Protein AF-W4G4Z8-F1 (afdb_monomer_lite)

pLDDT: mean 71.22, std 19.74, range [33.69, 95.5]

Structure (mmCIF, N/CA/C/O backbone):
data_AF-W4G4Z8-F1
#
_entry.id   AF-W4G4Z8-F1
#
loop_
_atom_site.group_PDB
_atom_site.id
_atom_site.type_symbol
_atom_site.label_atom_id
_atom_site.label_alt_id
_atom_site.label_comp_id
_atom_site.label_asym_id
_atom_site.label_entity_id
_atom_site.label_seq_id
_atom_site.pdbx_PDB_ins_code
_atom_site.Cartn_x
_atom_site.Cartn_y
_atom_site.Cartn_z
_atom_site.occupancy
_atom_site.B_iso_or_equiv
_atom_site.auth_seq_id
_atom_site.auth_comp_id
_atom_site.auth_asym_id
_atom_site.auth_atom_id
_atom_site.pdbx_PDB_model_num
ATOM 1 N N . MET A 1 1 ? 39.567 -4.006 -63.932 1.00 37.34 1 MET A N 1
ATOM 2 C CA . MET A 1 1 ? 39.751 -4.454 -62.536 1.00 37.34 1 MET A CA 1
ATOM 3 C C . MET A 1 1 ? 39.594 -3.226 -61.660 1.00 37.34 1 MET A C 1
ATOM 5 O O . MET A 1 1 ? 40.546 -2.474 -61.525 1.00 37.34 1 MET A O 1
ATOM 9 N N . GLU A 1 2 ? 38.384 -2.969 -61.168 1.00 33.69 2 GLU A N 1
ATOM 10 C CA . GLU A 1 2 ? 38.136 -1.908 -60.182 1.00 33.69 2 GLU A CA 1
ATOM 11 C C . GLU A 1 2 ? 38.008 -2.529 -58.785 1.00 33.69 2 GLU A C 1
ATOM 13 O O . GLU A 1 2 ? 37.426 -3.613 -58.666 1.00 33.69 2 GLU A O 1
ATOM 18 N N . PRO A 1 3 ? 38.550 -1.901 -57.726 1.00 42.22 3 PRO A N 1
ATOM 19 C CA . PRO A 1 3 ? 38.451 -2.435 -56.381 1.00 42.22 3 PRO A CA 1
ATOM 20 C C . PRO A 1 3 ? 37.103 -2.043 -55.761 1.00 42.22 3 PRO A C 1
ATOM 22 O O . PRO A 1 3 ? 36.790 -0.869 -55.576 1.00 42.22 3 PRO A O 1
ATOM 25 N N . VAL A 1 4 ? 36.302 -3.049 -55.415 1.00 43.25 4 VAL A N 1
ATOM 26 C CA . VAL A 1 4 ? 35.033 -2.887 -54.695 1.00 43.25 4 VAL A CA 1
ATOM 27 C C . VAL A 1 4 ? 35.329 -2.511 -53.241 1.00 43.25 4 VAL A C 1
ATOM 29 O O . VAL A 1 4 ? 35.621 -3.373 -52.408 1.00 43.25 4 VAL A O 1
ATOM 32 N N . HIS A 1 5 ? 35.241 -1.219 -52.925 1.00 40.28 5 HIS A N 1
ATOM 33 C CA . HIS A 1 5 ? 35.242 -0.721 -51.551 1.00 40.28 5 HIS A CA 1
ATOM 34 C C . HIS A 1 5 ? 34.036 -1.289 -50.786 1.00 40.28 5 HIS A C 1
ATOM 36 O O . HIS A 1 5 ? 32.902 -0.848 -50.959 1.00 40.28 5 HIS A O 1
ATOM 42 N N . HIS A 1 6 ? 34.284 -2.267 -49.916 1.00 42.75 6 HIS A N 1
ATOM 43 C CA . HIS A 1 6 ? 33.318 -2.695 -48.908 1.00 42.75 6 HIS A CA 1
ATOM 44 C C . HIS A 1 6 ? 33.306 -1.654 -47.783 1.00 42.75 6 HIS A C 1
ATOM 46 O O . HIS A 1 6 ? 34.287 -1.511 -47.053 1.00 42.75 6 HIS A O 1
ATOM 52 N N . GLN A 1 7 ? 32.207 -0.907 -47.651 1.00 43.22 7 GLN A N 1
ATOM 53 C CA . GLN A 1 7 ? 31.971 -0.082 -46.468 1.00 43.22 7 GLN A CA 1
ATOM 54 C C . GLN A 1 7 ? 31.697 -0.987 -45.253 1.00 43.22 7 GLN A C 1
ATOM 56 O O . GLN A 1 7 ? 30.853 -1.883 -45.347 1.00 43.22 7 GLN A O 1
ATOM 61 N N . PRO A 1 8 ? 32.355 -0.768 -44.102 1.00 42.94 8 PRO A N 1
ATOM 62 C CA . PRO A 1 8 ? 32.018 -1.474 -42.877 1.00 42.94 8 PRO A CA 1
ATOM 63 C C . PRO A 1 8 ? 30.675 -0.955 -42.354 1.00 42.94 8 PRO A C 1
ATOM 65 O O . PRO A 1 8 ? 30.548 0.205 -41.961 1.00 42.94 8 PRO A O 1
ATOM 68 N N . GLY A 1 9 ? 29.665 -1.830 -42.358 1.00 39.03 9 GLY A N 1
ATOM 69 C CA . GLY A 1 9 ? 28.386 -1.587 -41.702 1.00 39.03 9 GLY A CA 1
ATOM 70 C C . GLY A 1 9 ? 28.620 -1.191 -40.247 1.00 39.03 9 GLY A C 1
ATOM 71 O O . GLY A 1 9 ? 29.268 -1.903 -39.483 1.00 39.03 9 GLY A O 1
ATOM 72 N N . THR A 1 10 ? 28.128 -0.013 -39.889 1.00 43.94 10 THR A N 1
ATOM 73 C CA . THR A 1 10 ? 28.322 0.624 -38.593 1.00 43.94 10 THR A CA 1
ATOM 74 C C . THR A 1 10 ? 27.835 -0.266 -37.445 1.00 43.94 10 THR A C 1
ATOM 76 O O . THR A 1 10 ? 26.650 -0.582 -37.351 1.00 43.94 10 THR A O 1
ATOM 79 N N . GLU A 1 11 ? 28.733 -0.565 -36.505 1.00 39.94 11 GLU A N 1
ATOM 80 C CA . GLU A 1 11 ? 28.492 -1.204 -35.195 1.00 39.94 11 GLU A CA 1
ATOM 81 C C . GLU A 1 11 ? 27.349 -0.534 -34.384 1.00 39.94 11 GLU A C 1
ATOM 83 O O . GLU A 1 11 ? 26.772 -1.117 -33.465 1.00 39.94 11 GLU A O 1
ATOM 88 N N . GLN A 1 12 ? 26.959 0.691 -34.760 1.00 43.41 12 GLN A N 1
ATOM 89 C CA . GLN A 1 12 ? 25.825 1.439 -34.210 1.00 43.41 12 GLN A CA 1
ATOM 90 C C . GLN A 1 12 ? 24.449 0.812 -34.478 1.00 43.41 12 GLN A C 1
ATOM 92 O O . GLN A 1 12 ? 23.522 1.067 -33.704 1.00 43.41 12 GLN A O 1
ATOM 97 N N . ASP A 1 13 ? 24.297 -0.017 -35.513 1.00 37.31 13 ASP A N 1
ATOM 98 C CA . ASP A 1 13 ? 22.980 -0.538 -35.905 1.00 37.31 13 ASP A CA 1
ATOM 99 C C . ASP A 1 13 ? 22.572 -1.800 -35.114 1.00 37.31 13 ASP A C 1
ATOM 101 O O . ASP A 1 13 ? 21.392 -2.131 -34.977 1.00 37.31 13 ASP A O 1
ATOM 105 N N . ARG A 1 14 ? 23.536 -2.465 -34.459 1.00 42.69 14 ARG A N 1
ATOM 106 C CA . ARG A 1 14 ? 23.261 -3.610 -33.570 1.00 42.69 14 ARG A CA 1
ATOM 107 C C . ARG A 1 14 ? 22.653 -3.207 -32.225 1.00 42.69 14 ARG A C 1
ATOM 109 O O . ARG A 1 14 ? 21.904 -3.985 -31.641 1.00 42.69 14 ARG A O 1
ATOM 116 N N . ARG A 1 15 ? 22.896 -1.980 -31.745 1.00 43.53 15 ARG A N 1
ATOM 117 C CA . ARG A 1 15 ? 22.365 -1.496 -30.452 1.00 43.53 15 ARG A CA 1
ATOM 118 C C . ARG A 1 15 ? 20.885 -1.086 -30.493 1.00 43.53 15 ARG A C 1
ATOM 120 O O . ARG A 1 15 ? 20.308 -0.801 -29.444 1.00 43.53 15 ARG A O 1
ATOM 127 N N . ARG A 1 16 ? 20.253 -1.041 -31.674 1.00 45.22 16 ARG A N 1
ATOM 128 C CA . ARG A 1 16 ? 18.895 -0.491 -31.861 1.00 45.22 16 ARG A CA 1
ATOM 129 C C . ARG A 1 16 ? 17.762 -1.511 -31.923 1.00 45.22 16 ARG A C 1
ATOM 131 O O . ARG A 1 16 ? 16.606 -1.106 -31.993 1.00 45.22 16 ARG A O 1
ATOM 138 N N . ARG A 1 17 ? 18.032 -2.812 -31.816 1.00 46.53 17 ARG A N 1
ATOM 139 C CA . ARG A 1 17 ? 16.969 -3.821 -31.668 1.00 46.53 17 ARG A CA 1
ATOM 140 C C . ARG A 1 17 ? 16.789 -4.194 -30.202 1.00 46.53 17 ARG A C 1
ATOM 142 O O . ARG A 1 17 ? 17.086 -5.306 -29.781 1.00 46.53 17 ARG A O 1
ATOM 149 N N . ARG A 1 18 ? 16.309 -3.237 -29.402 1.00 52.72 18 ARG A N 1
ATOM 150 C CA . ARG A 1 18 ? 15.781 -3.545 -28.068 1.00 52.72 18 ARG A CA 1
ATOM 151 C C . ARG A 1 18 ? 14.554 -4.439 -28.288 1.00 52.72 18 ARG A C 1
ATOM 153 O O . ARG A 1 18 ? 13.608 -4.020 -28.948 1.00 52.72 18 ARG A O 1
ATOM 160 N N . ASN A 1 19 ? 14.618 -5.688 -27.832 1.00 48.91 19 ASN A N 1
ATOM 161 C CA . ASN A 1 19 ? 13.581 -6.688 -28.080 1.00 48.91 19 ASN A CA 1
ATOM 162 C C . ASN A 1 19 ? 12.226 -6.185 -27.523 1.00 48.91 19 ASN A C 1
ATOM 164 O O . ASN A 1 19 ? 12.137 -5.917 -26.327 1.00 48.91 19 ASN A O 1
ATOM 168 N N . PRO A 1 20 ? 11.159 -6.045 -28.329 1.00 54.78 20 PRO A N 1
ATOM 169 C CA . PRO A 1 20 ? 9.894 -5.462 -27.864 1.00 54.78 20 PRO A CA 1
ATOM 170 C C . PRO A 1 20 ? 9.225 -6.280 -26.743 1.00 54.78 20 PRO A C 1
ATOM 172 O O . PRO A 1 20 ? 8.588 -5.710 -25.861 1.00 54.78 20 PRO A O 1
ATOM 175 N N . MET A 1 21 ? 9.441 -7.601 -26.705 1.00 50.53 21 MET A N 1
ATOM 176 C CA . MET A 1 21 ? 8.944 -8.472 -25.628 1.00 50.53 21 MET A CA 1
ATOM 177 C C . MET A 1 21 ? 9.549 -8.152 -24.255 1.00 50.53 21 MET A C 1
ATOM 179 O O . MET A 1 21 ? 8.855 -8.246 -23.246 1.00 50.53 21 MET A O 1
ATOM 183 N N . THR A 1 22 ? 10.829 -7.769 -24.183 1.00 57.34 22 THR A N 1
ATOM 184 C CA . THR A 1 22 ? 11.463 -7.468 -22.888 1.00 57.34 22 THR A CA 1
ATOM 185 C C . THR A 1 22 ? 11.001 -6.121 -22.342 1.00 57.34 22 THR A C 1
ATOM 187 O O . THR A 1 22 ? 10.825 -5.990 -21.133 1.00 57.34 22 THR A O 1
ATOM 190 N N . ALA A 1 23 ? 10.716 -5.158 -23.226 1.00 60.34 23 ALA A N 1
ATOM 191 C CA . ALA A 1 23 ? 10.118 -3.880 -22.854 1.00 60.34 23 ALA A CA 1
ATOM 192 C C . ALA A 1 23 ? 8.712 -4.064 -22.252 1.00 60.34 23 ALA A C 1
ATOM 194 O O . ALA A 1 23 ? 8.430 -3.515 -21.189 1.00 60.34 23 ALA A O 1
ATOM 195 N N . HIS A 1 24 ? 7.871 -4.910 -22.860 1.00 60.44 24 HIS A N 1
ATOM 196 C CA . HIS A 1 24 ? 6.524 -5.200 -22.354 1.00 60.44 24 HIS A CA 1
ATOM 197 C C . HIS A 1 24 ? 6.544 -5.851 -20.962 1.00 60.44 24 HIS A C 1
ATOM 199 O O . HIS A 1 24 ? 5.795 -5.452 -20.075 1.00 60.44 24 HIS A O 1
ATOM 205 N N . HIS A 1 25 ? 7.427 -6.828 -20.727 1.00 63.38 25 HIS A N 1
ATOM 206 C CA . HIS A 1 25 ? 7.551 -7.449 -19.404 1.00 63.38 25 HIS A CA 1
ATOM 207 C C . HIS A 1 25 ? 8.077 -6.484 -18.338 1.00 63.38 25 HIS A C 1
ATOM 209 O O . HIS A 1 25 ? 7.675 -6.586 -17.179 1.00 63.38 25 HIS A O 1
ATOM 215 N N . SER A 1 26 ? 8.969 -5.556 -18.704 1.00 67.12 26 SER A N 1
ATOM 216 C CA . SER A 1 26 ? 9.423 -4.520 -17.773 1.00 67.12 26 SER A CA 1
ATOM 217 C C . SER A 1 26 ? 8.318 -3.521 -17.428 1.00 67.12 26 SER A C 1
ATOM 219 O O . SER A 1 26 ? 8.226 -3.122 -16.273 1.00 67.12 26 SER A O 1
ATOM 221 N N . ASP A 1 27 ? 7.456 -3.183 -18.388 1.00 72.31 27 ASP A N 1
ATOM 222 C CA . ASP A 1 27 ? 6.323 -2.272 -18.200 1.00 72.31 27 ASP A CA 1
ATOM 223 C C . ASP A 1 27 ? 5.254 -2.899 -17.289 1.00 72.31 27 ASP A C 1
ATOM 225 O O . ASP A 1 27 ? 4.936 -2.368 -16.227 1.00 72.31 27 ASP A O 1
ATOM 229 N N . GLU A 1 28 ? 4.824 -4.126 -17.595 1.00 79.25 28 GLU A N 1
ATOM 230 C CA . GLU A 1 28 ? 3.872 -4.879 -16.766 1.00 79.25 28 GLU A CA 1
ATOM 231 C C . GLU A 1 28 ? 4.393 -5.087 -15.330 1.00 79.25 28 GLU A C 1
ATOM 233 O O . GLU A 1 28 ? 3.653 -5.030 -14.351 1.00 79.25 28 GLU A O 1
ATOM 238 N N . SER A 1 29 ? 5.702 -5.296 -15.184 1.00 81.44 29 SER A N 1
ATOM 239 C CA . SER A 1 29 ? 6.363 -5.445 -13.887 1.00 81.44 29 SER A CA 1
ATOM 240 C C . SER A 1 29 ? 6.309 -4.172 -13.036 1.00 81.44 29 SER A C 1
ATOM 242 O O . SER A 1 29 ? 6.199 -4.282 -11.813 1.00 81.44 29 SER A O 1
ATOM 244 N N . VAL A 1 30 ? 6.395 -2.992 -13.661 1.00 80.31 30 VAL A N 1
ATOM 245 C CA . VAL A 1 30 ? 6.259 -1.686 -12.995 1.00 80.31 30 VAL A CA 1
ATOM 246 C C . VAL A 1 30 ? 4.803 -1.431 -12.627 1.00 80.31 30 VAL A C 1
ATOM 248 O O . VAL A 1 30 ? 4.525 -1.093 -11.481 1.00 80.31 30 VAL A O 1
ATOM 251 N N . GLN A 1 31 ? 3.880 -1.677 -13.557 1.00 83.12 31 GLN A N 1
ATOM 252 C CA . GLN A 1 31 ? 2.445 -1.503 -13.331 1.00 83.12 31 GLN A CA 1
ATOM 253 C C . GLN A 1 31 ? 1.955 -2.326 -12.135 1.00 83.12 31 GLN A C 1
ATOM 255 O O . GLN A 1 31 ? 1.253 -1.803 -11.276 1.00 83.12 31 GLN A O 1
ATOM 260 N N . LEU A 1 32 ? 2.389 -3.585 -12.013 1.00 86.81 32 LEU A N 1
ATOM 261 C CA . LEU A 1 32 ? 2.028 -4.428 -10.869 1.00 86.81 32 LEU A CA 1
ATOM 262 C C . LEU A 1 32 ? 2.554 -3.888 -9.535 1.00 86.81 32 LEU A C 1
ATOM 264 O O . LEU A 1 32 ? 1.872 -4.015 -8.520 1.00 86.81 32 LEU A O 1
ATOM 268 N N . ASP A 1 33 ? 3.755 -3.308 -9.512 1.00 85.81 33 ASP A N 1
ATOM 269 C CA . ASP A 1 33 ? 4.296 -2.699 -8.296 1.00 85.81 33 ASP A CA 1
ATOM 270 C C . ASP A 1 33 ? 3.545 -1.406 -7.937 1.00 85.81 33 ASP A C 1
ATOM 272 O O . ASP A 1 33 ? 3.250 -1.184 -6.763 1.00 85.81 33 ASP A O 1
ATOM 276 N N . ASP A 1 34 ? 3.174 -0.592 -8.925 1.00 83.50 34 ASP A N 1
ATOM 277 C CA . ASP A 1 34 ? 2.381 0.623 -8.709 1.00 83.50 34 ASP A CA 1
ATOM 278 C C . ASP A 1 34 ? 0.962 0.297 -8.214 1.00 83.50 34 ASP A C 1
ATOM 280 O O . ASP A 1 34 ? 0.479 0.907 -7.254 1.00 83.50 34 ASP A O 1
ATOM 284 N N . GLU A 1 35 ? 0.315 -0.717 -8.798 1.00 87.25 35 GLU A N 1
ATOM 285 C CA . GLU A 1 35 ? -0.953 -1.263 -8.302 1.00 87.25 35 GLU A CA 1
ATOM 286 C C . GLU A 1 35 ? -0.826 -1.714 -6.848 1.00 87.25 35 GLU A C 1
ATOM 288 O O . GLU A 1 35 ? -1.679 -1.393 -6.016 1.00 87.25 35 GLU A O 1
ATOM 293 N N . LEU A 1 36 ? 0.254 -2.431 -6.524 1.00 89.50 36 LEU A N 1
ATOM 294 C CA . LEU A 1 36 ? 0.482 -2.915 -5.173 1.00 89.50 36 LEU A CA 1
ATOM 295 C C . LEU A 1 36 ? 0.602 -1.759 -4.181 1.00 89.50 36 LEU A C 1
ATOM 297 O O . LEU A 1 36 ? -0.011 -1.816 -3.117 1.00 89.50 36 LEU A O 1
ATOM 301 N N . VAL A 1 37 ? 1.361 -0.711 -4.517 1.00 87.62 37 VAL A N 1
ATOM 302 C CA . VAL A 1 37 ? 1.482 0.487 -3.672 1.00 87.62 37 VAL A CA 1
ATOM 303 C C . VAL A 1 37 ? 0.110 1.110 -3.430 1.00 87.62 37 VAL A C 1
ATOM 305 O O . VAL A 1 37 ? -0.237 1.359 -2.276 1.00 87.62 37 VAL A O 1
ATOM 308 N N . CYS A 1 38 ? -0.698 1.287 -4.478 1.00 84.44 38 CYS A N 1
ATOM 309 C CA . CYS A 1 38 ? -2.036 1.864 -4.347 1.00 84.44 38 CYS A CA 1
ATOM 310 C C . CYS A 1 38 ? -2.923 1.041 -3.403 1.00 84.44 38 CYS A C 1
ATOM 312 O O . CYS A 1 38 ? -3.557 1.599 -2.507 1.00 84.44 38 CYS A O 1
ATOM 314 N N . ILE A 1 39 ? -2.926 -0.287 -3.551 1.00 88.38 39 ILE A N 1
ATOM 315 C CA . ILE A 1 39 ? -3.712 -1.177 -2.687 1.00 88.38 39 ILE A CA 1
ATOM 316 C C . ILE A 1 39 ? -3.223 -1.093 -1.235 1.00 88.38 39 ILE A C 1
ATOM 318 O O . ILE A 1 39 ? -4.038 -0.995 -0.320 1.00 88.38 39 ILE A O 1
ATOM 322 N N . LEU A 1 40 ? -1.907 -1.099 -1.001 1.00 90.12 40 LEU A N 1
ATOM 323 C CA . LEU A 1 40 ? -1.347 -0.996 0.348 1.00 90.12 40 LEU A CA 1
ATOM 324 C C . LEU A 1 40 ? -1.729 0.325 1.031 1.00 90.12 40 LEU A C 1
ATOM 326 O O . LEU A 1 40 ? -2.081 0.304 2.206 1.00 90.12 40 LEU A O 1
ATOM 330 N N . MET A 1 41 ? -1.738 1.446 0.305 1.00 85.56 41 MET A N 1
ATOM 331 C CA . MET A 1 41 ? -2.185 2.735 0.848 1.00 85.56 41 MET A CA 1
ATOM 332 C C . MET A 1 41 ? -3.656 2.711 1.266 1.00 85.56 41 MET A C 1
ATOM 334 O O . MET A 1 41 ? -4.030 3.293 2.284 1.00 85.56 41 MET A O 1
ATOM 338 N N . GLU A 1 42 ? -4.509 2.021 0.511 1.00 85.88 42 GLU A N 1
ATOM 339 C CA . GLU A 1 42 ? -5.910 1.859 0.895 1.00 85.88 42 GLU A CA 1
ATOM 340 C C . GLU A 1 42 ? -6.083 0.994 2.147 1.00 85.88 42 GLU A C 1
ATOM 342 O O . GLU A 1 42 ? -6.904 1.316 3.007 1.00 85.88 42 GLU A O 1
ATOM 347 N N . ILE A 1 43 ? -5.292 -0.072 2.282 1.00 89.69 43 ILE A N 1
ATOM 348 C CA . ILE A 1 43 ? -5.283 -0.902 3.492 1.00 89.69 43 ILE A CA 1
ATOM 349 C C . ILE A 1 43 ? -4.790 -0.067 4.687 1.00 89.69 43 ILE A C 1
ATOM 351 O O . ILE A 1 43 ? -5.418 -0.120 5.745 1.00 89.69 43 ILE A O 1
ATOM 355 N N . GLU A 1 44 ? -3.733 0.743 4.517 1.00 88.06 44 GLU A N 1
ATOM 356 C CA . GLU A 1 44 ? -3.167 1.604 5.572 1.00 88.06 44 GLU A CA 1
ATOM 357 C C . GLU A 1 44 ? -4.220 2.560 6.160 1.00 88.06 44 GLU A C 1
ATOM 359 O O . GLU A 1 44 ? -4.233 2.819 7.361 1.00 88.06 44 GLU A O 1
ATOM 364 N N . ARG A 1 45 ? -5.152 3.042 5.333 1.00 84.12 45 ARG A N 1
ATOM 365 C CA . ARG A 1 45 ? -6.227 3.943 5.772 1.00 84.12 45 ARG A CA 1
ATOM 366 C C . ARG A 1 45 ? -7.294 3.268 6.625 1.00 84.12 45 ARG A C 1
ATOM 368 O O . ARG A 1 45 ? -7.879 3.933 7.468 1.00 84.12 45 ARG A O 1
ATOM 375 N N . GLY A 1 46 ? -7.591 1.996 6.363 1.00 84.25 46 GLY A N 1
ATOM 376 C CA . GLY A 1 46 ? -8.696 1.289 7.017 1.00 84.25 46 GLY A CA 1
ATOM 377 C C . GLY A 1 46 ? -8.270 0.396 8.178 1.00 84.25 46 GLY A C 1
ATOM 378 O O . GLY A 1 46 ? -9.102 0.026 9.000 1.00 84.25 46 GLY A O 1
ATOM 379 N N . TYR A 1 47 ? -6.994 0.000 8.261 1.00 88.00 47 TYR A N 1
ATOM 380 C CA . TYR A 1 47 ? -6.604 -1.015 9.243 1.00 88.00 47 TYR A CA 1
ATOM 381 C C . TYR A 1 47 ? -6.463 -0.491 10.684 1.00 88.00 47 TYR A C 1
ATOM 383 O O . TYR A 1 47 ? -6.469 -1.290 11.624 1.00 88.00 47 TYR A O 1
ATOM 391 N N . LEU A 1 48 ? -6.333 0.827 10.869 1.00 87.25 48 LEU A N 1
ATOM 392 C CA . LEU A 1 48 ? -6.151 1.452 12.185 1.00 87.25 48 LEU A CA 1
ATOM 393 C C . LEU A 1 48 ? -7.395 1.332 13.078 1.00 87.25 48 LEU A C 1
ATOM 395 O O . LEU A 1 48 ? -7.260 1.303 14.300 1.00 87.25 48 LEU A O 1
ATOM 399 N N . ASP A 1 49 ? -8.574 1.162 12.481 1.00 88.44 49 ASP A N 1
ATOM 400 C CA . ASP A 1 49 ? -9.844 1.018 13.202 1.00 88.44 49 ASP A CA 1
ATOM 401 C C . ASP A 1 49 ? -10.012 -0.365 13.862 1.00 88.44 49 ASP A C 1
ATOM 403 O O . ASP A 1 49 ? -10.934 -0.589 14.648 1.00 88.44 49 ASP A O 1
ATOM 407 N N . PHE A 1 50 ? -9.121 -1.320 13.573 1.00 90.81 50 PHE A N 1
ATOM 408 C CA . PHE A 1 50 ? -9.188 -2.666 14.142 1.00 90.81 50 PHE A CA 1
ATOM 409 C C . PHE A 1 50 ? -8.473 -2.790 15.494 1.00 90.81 50 PHE A C 1
ATOM 411 O O . PHE A 1 50 ? -7.535 -2.048 15.780 1.00 90.81 50 PHE A O 1
ATOM 418 N N . PRO A 1 51 ? -8.819 -3.802 16.315 1.00 93.19 51 PRO A N 1
ATOM 419 C CA . PRO A 1 51 ? -8.088 -4.110 17.541 1.00 93.19 51 PRO A CA 1
ATOM 420 C C . PRO A 1 51 ? -6.595 -4.369 17.297 1.00 93.19 51 PRO A C 1
ATOM 422 O O . PRO A 1 51 ? -6.210 -4.987 16.300 1.00 93.19 51 PRO A O 1
ATOM 425 N N . ARG A 1 52 ? -5.743 -3.997 18.263 1.00 90.94 52 ARG A N 1
ATOM 426 C CA . ARG A 1 52 ? -4.275 -4.091 18.143 1.00 90.94 52 ARG A CA 1
ATOM 427 C C . ARG A 1 52 ? -3.743 -5.461 17.674 1.00 90.94 52 ARG A C 1
ATOM 429 O O . ARG A 1 52 ? -2.856 -5.472 16.822 1.00 90.94 52 ARG A O 1
ATOM 436 N N . PRO A 1 53 ? -4.262 -6.619 18.136 1.00 91.50 53 PRO A N 1
ATOM 437 C CA . PRO A 1 53 ? -3.803 -7.921 17.639 1.00 91.50 53 PRO A CA 1
ATOM 438 C C . PRO A 1 53 ? -4.033 -8.122 16.137 1.00 91.50 53 PRO A C 1
ATOM 440 O O . PRO A 1 53 ? -3.238 -8.784 15.467 1.00 91.50 53 PRO A O 1
ATOM 443 N N . LEU A 1 54 ? -5.118 -7.555 15.608 1.00 91.50 54 LEU A N 1
ATOM 444 C CA . LEU A 1 54 ? -5.457 -7.633 14.195 1.00 91.50 54 LEU A CA 1
ATOM 445 C C . LEU A 1 54 ? -4.608 -6.657 13.375 1.00 91.50 54 LEU A C 1
ATOM 447 O O . LEU A 1 54 ? -4.087 -7.063 12.340 1.00 91.50 54 LEU A O 1
ATOM 451 N N . GLN A 1 55 ? -4.361 -5.444 13.883 1.00 91.75 55 GLN A N 1
ATOM 452 C CA . GLN A 1 55 ? -3.412 -4.502 13.274 1.00 91.75 55 GLN A CA 1
ATOM 453 C C . GLN A 1 55 ? -2.033 -5.143 13.080 1.00 91.75 55 GLN A C 1
ATOM 455 O O . GLN A 1 55 ? -1.536 -5.203 11.961 1.00 91.75 55 GLN A O 1
ATOM 460 N N . ILE A 1 56 ? -1.466 -5.735 14.139 1.00 91.50 56 ILE A N 1
ATOM 461 C CA . ILE A 1 56 ? -0.160 -6.420 14.090 1.00 91.50 56 ILE A CA 1
ATOM 462 C C . ILE A 1 56 ? -0.160 -7.540 13.040 1.00 91.50 56 ILE A C 1
ATOM 464 O O . ILE A 1 56 ? 0.844 -7.801 12.377 1.00 91.50 56 ILE A O 1
ATOM 468 N N . ARG A 1 57 ? -1.282 -8.249 12.888 1.00 94.38 57 ARG A N 1
ATOM 469 C CA . ARG A 1 57 ? -1.400 -9.315 11.891 1.00 94.38 57 ARG A CA 1
ATOM 470 C C . ARG A 1 57 ? -1.412 -8.754 10.471 1.00 94.38 57 ARG A C 1
ATOM 472 O O . ARG A 1 57 ? -0.725 -9.307 9.615 1.00 94.38 57 ARG A O 1
ATOM 479 N N . ILE A 1 58 ? -2.165 -7.682 10.237 1.00 94.19 58 ILE A N 1
ATOM 480 C CA . ILE A 1 58 ? -2.219 -6.978 8.952 1.00 94.19 58 ILE A CA 1
ATOM 481 C C . ILE A 1 58 ? -0.828 -6.446 8.600 1.00 94.19 58 ILE A C 1
ATOM 483 O O . ILE A 1 58 ? -0.339 -6.737 7.514 1.00 94.19 58 ILE A O 1
ATOM 487 N N . GLU A 1 59 ? -0.146 -5.791 9.543 1.00 93.38 59 GLU A N 1
ATOM 488 C CA . GLU A 1 59 ? 1.234 -5.306 9.393 1.00 93.38 59 GLU A CA 1
ATOM 489 C C . GLU A 1 59 ? 2.187 -6.442 8.967 1.00 93.38 59 GLU A C 1
ATOM 491 O O . GLU A 1 59 ? 2.903 -6.317 7.974 1.00 93.38 59 GLU A O 1
ATOM 496 N N . LYS A 1 60 ? 2.134 -7.609 9.630 1.00 94.12 60 LYS A N 1
ATOM 497 C CA . LYS A 1 60 ? 2.954 -8.779 9.254 1.00 94.12 60 LYS A CA 1
ATOM 498 C C . LYS A 1 60 ? 2.668 -9.280 7.837 1.00 94.12 60 LYS A C 1
ATOM 500 O O . LYS A 1 60 ? 3.587 -9.691 7.127 1.00 94.12 60 LYS A O 1
ATOM 505 N N . TRP A 1 61 ? 1.402 -9.292 7.425 1.00 95.50 61 TRP A N 1
ATOM 506 C CA . TRP A 1 61 ? 1.029 -9.675 6.063 1.00 95.50 61 TRP A CA 1
ATOM 507 C C . TRP A 1 61 ? 1.493 -8.647 5.035 1.00 95.50 61 TRP A C 1
ATOM 509 O O . TRP A 1 61 ? 2.022 -9.034 3.997 1.00 95.50 61 TRP A O 1
ATOM 519 N N . VAL A 1 62 ? 1.385 -7.357 5.336 1.00 93.62 62 VAL A N 1
ATOM 520 C CA . VAL A 1 62 ? 1.900 -6.276 4.487 1.00 93.62 62 VAL A CA 1
ATOM 521 C C . VAL A 1 62 ? 3.408 -6.395 4.326 1.00 93.62 62 VAL A C 1
ATOM 523 O O . VAL A 1 62 ? 3.913 -6.338 3.203 1.00 93.62 62 VAL A O 1
ATOM 526 N N . ASP A 1 63 ? 4.135 -6.669 5.408 1.00 91.06 63 ASP A N 1
ATOM 527 C CA . ASP A 1 63 ? 5.573 -6.927 5.361 1.00 91.06 63 ASP A CA 1
ATOM 528 C C . ASP A 1 63 ? 5.928 -8.104 4.458 1.00 91.06 63 ASP A C 1
ATOM 530 O O . ASP A 1 63 ? 6.909 -8.034 3.714 1.00 91.06 63 ASP A O 1
ATOM 534 N N . LYS A 1 64 ? 5.117 -9.164 4.493 1.00 92.56 64 LYS A N 1
ATOM 535 C CA . LYS A 1 64 ? 5.278 -10.343 3.644 1.00 92.56 64 LYS A CA 1
ATOM 536 C C . LYS A 1 64 ? 5.008 -10.040 2.169 1.00 92.56 64 LYS A C 1
ATOM 538 O O . LYS A 1 64 ? 5.800 -10.423 1.313 1.00 92.56 64 LYS A O 1
ATOM 543 N N . ILE A 1 65 ? 3.906 -9.358 1.877 1.00 92.94 65 ILE A N 1
ATOM 544 C CA . ILE A 1 65 ? 3.459 -9.028 0.517 1.00 92.94 65 ILE A CA 1
ATOM 545 C C . ILE A 1 65 ? 4.429 -8.037 -0.153 1.00 92.94 65 ILE A C 1
ATOM 547 O O . ILE A 1 65 ? 4.687 -8.116 -1.356 1.00 92.94 65 ILE A O 1
ATOM 551 N N . SER A 1 66 ? 5.021 -7.136 0.632 1.00 89.31 66 SER A N 1
ATOM 552 C CA . SER A 1 66 ? 5.983 -6.123 0.176 1.00 89.31 66 SER A CA 1
ATOM 553 C C . SER A 1 66 ? 7.438 -6.617 0.101 1.00 89.31 66 SER A C 1
ATOM 555 O O . SER A 1 66 ? 8.335 -5.830 -0.201 1.00 89.31 66 SER A O 1
ATOM 557 N N . GLN A 1 67 ? 7.725 -7.908 0.331 1.00 87.62 67 GLN A N 1
ATOM 558 C CA . GLN A 1 67 ? 9.086 -8.449 0.165 1.00 87.62 67 GLN A CA 1
ATOM 559 C C . GLN A 1 67 ? 9.621 -8.237 -1.264 1.00 87.62 67 GLN A C 1
ATOM 561 O O . GLN A 1 67 ? 8.831 -8.193 -2.203 1.00 87.62 67 GLN A O 1
ATOM 566 N N . PRO A 1 68 ? 10.939 -8.089 -1.482 1.00 77.81 68 PRO A N 1
ATOM 567 C CA . PRO A 1 68 ? 11.488 -7.918 -2.827 1.00 77.81 68 PRO A CA 1
ATOM 568 C C . PRO A 1 68 ? 11.156 -9.120 -3.724 1.00 77.81 68 PRO A C 1
ATOM 570 O O . PRO A 1 68 ? 11.540 -10.248 -3.425 1.00 77.81 68 PRO A O 1
ATOM 573 N N . ILE A 1 69 ? 10.437 -8.880 -4.823 1.00 80.44 69 ILE A N 1
ATOM 574 C CA . ILE A 1 69 ? 10.018 -9.910 -5.778 1.00 80.44 69 ILE A CA 1
ATOM 575 C C . ILE A 1 69 ? 10.498 -9.501 -7.169 1.00 80.44 69 ILE A C 1
ATOM 577 O O . ILE A 1 69 ? 10.181 -8.411 -7.641 1.00 80.44 69 ILE A O 1
ATOM 581 N N . VAL A 1 70 ? 11.243 -10.393 -7.825 1.00 74.56 70 VAL A N 1
ATOM 582 C CA . VAL A 1 70 ? 11.767 -10.169 -9.183 1.00 74.56 70 VAL A CA 1
ATOM 583 C C . VAL A 1 70 ? 10.823 -10.742 -10.241 1.00 74.56 70 VAL A C 1
ATOM 585 O O . VAL A 1 70 ? 10.557 -10.098 -11.252 1.00 74.56 70 VAL A O 1
ATOM 588 N N . HIS A 1 71 ? 10.274 -11.937 -10.008 1.00 83.31 71 HIS A N 1
ATOM 589 C CA . HIS A 1 71 ? 9.431 -12.617 -10.988 1.00 83.31 71 HIS A CA 1
ATOM 590 C C . HIS A 1 71 ? 8.032 -12.005 -11.095 1.00 83.31 71 HIS A C 1
ATOM 592 O O . HIS A 1 71 ? 7.308 -11.887 -10.107 1.00 83.31 71 HIS A O 1
ATOM 598 N N . LEU A 1 72 ? 7.616 -11.723 -12.331 1.00 84.75 72 LEU A N 1
ATOM 599 C CA . LEU A 1 72 ? 6.318 -11.136 -12.667 1.00 84.75 72 LEU A CA 1
ATOM 600 C C . LEU A 1 72 ? 5.132 -11.916 -12.076 1.00 84.75 72 LEU A C 1
ATOM 602 O O . LEU A 1 72 ? 4.244 -11.334 -11.460 1.00 84.75 72 LEU A O 1
ATOM 606 N N . GLN A 1 73 ? 5.144 -13.247 -12.191 1.00 85.19 73 GLN A N 1
ATOM 607 C CA . GLN A 1 73 ? 4.068 -14.096 -11.669 1.00 85.19 73 GLN A CA 1
ATOM 608 C C . GLN A 1 73 ? 3.928 -13.992 -10.144 1.00 85.19 73 GLN A C 1
ATOM 610 O O . GLN A 1 73 ? 2.826 -14.063 -9.601 1.00 85.19 73 GLN A O 1
ATOM 615 N N . TRP A 1 74 ? 5.041 -13.792 -9.440 1.00 87.62 74 TRP A N 1
ATOM 616 C CA . TRP A 1 74 ? 5.034 -13.598 -7.994 1.00 87.62 74 TRP A CA 1
ATOM 617 C C . TRP A 1 74 ? 4.563 -12.194 -7.607 1.00 87.62 74 TRP A C 1
ATOM 619 O O . TRP A 1 74 ? 3.930 -12.051 -6.564 1.00 87.62 74 TRP A O 1
ATOM 629 N N . LYS A 1 75 ? 4.793 -11.178 -8.452 1.00 89.00 75 LYS A N 1
ATOM 630 C CA . LYS A 1 75 ? 4.195 -9.845 -8.271 1.00 89.00 75 LYS A CA 1
ATOM 631 C C . LYS A 1 75 ? 2.676 -9.899 -8.419 1.00 89.00 75 LYS A C 1
ATOM 633 O O . LYS A 1 75 ? 1.974 -9.441 -7.528 1.00 89.00 75 LYS A O 1
ATOM 638 N N . LYS A 1 76 ? 2.166 -10.573 -9.459 1.00 89.50 76 LYS A N 1
ATOM 639 C CA . LYS A 1 76 ? 0.719 -10.832 -9.613 1.00 89.50 76 LYS A CA 1
ATOM 640 C C . LYS A 1 76 ? 0.142 -11.526 -8.380 1.00 89.50 76 LYS A C 1
ATOM 642 O O . LYS A 1 76 ? -0.884 -11.109 -7.854 1.00 89.50 76 LYS A O 1
ATOM 647 N N . ASN A 1 77 ? 0.843 -12.542 -7.871 1.00 91.81 77 ASN A N 1
ATOM 648 C CA . ASN A 1 77 ? 0.452 -13.219 -6.637 1.00 91.81 77 ASN A CA 1
ATOM 649 C C . ASN A 1 77 ? 0.400 -12.261 -5.435 1.00 91.81 77 ASN A C 1
ATOM 651 O O . ASN A 1 77 ? -0.580 -12.277 -4.697 1.00 91.81 77 ASN A O 1
ATOM 655 N N . ALA A 1 78 ? 1.403 -11.396 -5.257 1.00 91.81 78 ALA A N 1
ATOM 656 C CA . ALA A 1 78 ? 1.402 -10.378 -4.205 1.00 91.81 78 ALA A CA 1
ATOM 657 C C . ALA A 1 78 ? 0.200 -9.423 -4.322 1.00 91.81 78 ALA A C 1
ATOM 659 O O . ALA A 1 78 ? -0.448 -9.148 -3.311 1.00 91.81 78 ALA A O 1
ATOM 660 N N . ASN A 1 79 ? -0.154 -9.002 -5.539 1.00 92.00 79 ASN A N 1
ATOM 661 C CA . ASN A 1 79 ? -1.333 -8.169 -5.783 1.00 92.00 79 ASN A CA 1
ATOM 662 C C . ASN A 1 79 ? -2.618 -8.908 -5.400 1.00 92.00 79 ASN A C 1
ATOM 664 O O . ASN A 1 79 ? -3.445 -8.335 -4.701 1.00 92.00 79 ASN A O 1
ATOM 668 N N . TYR A 1 80 ? -2.769 -10.192 -5.741 1.00 93.12 80 TYR A N 1
ATOM 669 C CA . TYR A 1 80 ? -3.940 -10.967 -5.313 1.00 93.12 80 TYR A CA 1
ATOM 670 C C . TYR A 1 80 ? -4.073 -11.049 -3.786 1.00 93.12 80 TYR A C 1
ATOM 672 O O . TYR A 1 80 ? -5.174 -10.878 -3.261 1.00 93.12 80 TYR A O 1
ATOM 680 N N . TYR A 1 81 ? -2.968 -11.249 -3.058 1.00 94.69 81 TYR A N 1
ATOM 681 C CA . TYR A 1 81 ? -2.991 -11.187 -1.592 1.00 94.69 81 TYR A CA 1
ATOM 682 C C . TYR A 1 81 ? -3.416 -9.807 -1.089 1.00 94.69 81 TYR A C 1
ATOM 684 O O . TYR A 1 81 ? -4.247 -9.726 -0.189 1.00 94.69 81 TYR A O 1
ATOM 692 N N . ALA A 1 82 ? -2.868 -8.734 -1.659 1.00 94.19 82 ALA A N 1
ATOM 693 C CA . ALA A 1 82 ? -3.205 -7.373 -1.261 1.00 94.19 82 ALA A CA 1
ATOM 694 C C . ALA A 1 82 ? -4.682 -7.042 -1.533 1.00 94.19 82 ALA A C 1
ATOM 696 O O . ALA A 1 82 ? -5.350 -6.501 -0.657 1.00 94.19 82 ALA A O 1
ATOM 697 N N . ILE A 1 83 ? -5.222 -7.425 -2.695 1.00 93.00 83 ILE A N 1
ATOM 698 C CA . ILE A 1 83 ? -6.640 -7.226 -3.037 1.00 93.00 83 ILE A CA 1
ATOM 699 C C . ILE A 1 83 ? -7.532 -7.984 -2.049 1.00 93.00 83 ILE A C 1
ATOM 701 O O . ILE A 1 83 ? -8.490 -7.418 -1.523 1.00 93.00 83 ILE A O 1
ATOM 705 N N . LEU A 1 84 ? -7.206 -9.247 -1.758 1.00 93.69 84 LEU A N 1
ATOM 706 C CA . LEU A 1 84 ? -7.973 -10.050 -0.809 1.00 93.69 84 LEU A CA 1
ATOM 707 C C . LEU A 1 84 ? -7.917 -9.459 0.608 1.00 93.69 84 LEU A C 1
ATOM 709 O O . LEU A 1 84 ? -8.936 -9.399 1.293 1.00 93.69 84 LEU A O 1
ATOM 713 N N . LEU A 1 85 ? -6.742 -8.993 1.040 1.00 94.38 85 LEU A N 1
ATOM 714 C CA . LEU A 1 85 ? -6.567 -8.330 2.332 1.00 94.38 85 LEU A CA 1
ATOM 715 C C . LEU A 1 85 ? -7.385 -7.036 2.410 1.00 94.38 85 LEU A C 1
ATOM 717 O O . LEU A 1 85 ? -8.045 -6.794 3.418 1.00 94.38 85 LEU A O 1
ATOM 721 N N . LEU A 1 86 ? -7.384 -6.236 1.344 1.00 92.81 86 LEU A N 1
ATOM 722 C CA . LEU A 1 86 ? -8.174 -5.012 1.249 1.00 92.81 86 LEU A CA 1
ATOM 723 C C . LEU A 1 86 ? -9.682 -5.291 1.325 1.00 92.81 86 LEU A C 1
ATOM 725 O O . LEU A 1 86 ? -10.391 -4.573 2.026 1.00 92.81 86 LEU A O 1
ATOM 729 N N . ASP A 1 87 ? -10.184 -6.332 0.654 1.00 91.44 87 ASP A N 1
ATOM 730 C CA . ASP A 1 87 ? -11.595 -6.732 0.764 1.00 91.44 87 ASP A CA 1
ATOM 731 C C . ASP A 1 87 ? -11.959 -7.107 2.211 1.00 91.44 87 ASP A C 1
ATOM 733 O O . ASP A 1 87 ? -12.971 -6.639 2.737 1.00 91.44 87 ASP A O 1
ATOM 737 N N . MET A 1 88 ? -11.099 -7.864 2.899 1.00 91.81 88 MET A N 1
ATOM 738 C CA . MET A 1 88 ? -11.320 -8.224 4.304 1.00 91.81 88 MET A CA 1
ATOM 739 C C . MET A 1 88 ? -11.254 -7.019 5.246 1.00 91.81 88 MET A C 1
ATOM 741 O O . MET A 1 88 ? -12.072 -6.929 6.159 1.00 91.81 88 MET A O 1
ATOM 745 N N . VAL A 1 89 ? -10.341 -6.072 5.004 1.00 91.81 89 VAL A N 1
ATOM 746 C CA . VAL A 1 89 ? -10.258 -4.799 5.740 1.00 91.81 89 VAL A CA 1
ATOM 747 C C . VAL A 1 89 ? -11.520 -3.966 5.530 1.00 91.81 89 VAL A C 1
ATOM 749 O O . VAL A 1 89 ? -12.099 -3.491 6.498 1.00 91.81 89 VAL A O 1
ATOM 752 N N . ARG A 1 90 ? -12.023 -3.853 4.298 1.00 90.50 90 ARG A N 1
ATOM 753 C CA . ARG A 1 90 ? -13.261 -3.110 4.007 1.00 90.50 90 ARG A CA 1
ATOM 754 C C . ARG A 1 90 ? -14.503 -3.744 4.636 1.00 90.50 90 ARG A C 1
ATOM 756 O O . ARG A 1 90 ? -15.423 -3.030 5.018 1.00 90.50 90 ARG A O 1
ATOM 763 N N . ARG A 1 91 ? -14.555 -5.077 4.726 1.00 90.25 91 ARG A N 1
ATOM 764 C CA . ARG A 1 91 ? -15.691 -5.816 5.311 1.00 90.25 91 ARG A CA 1
ATOM 765 C C . ARG A 1 91 ? -15.584 -6.014 6.822 1.00 90.25 91 ARG A C 1
ATOM 767 O O . ARG A 1 91 ? -16.573 -6.375 7.448 1.00 90.25 91 ARG A O 1
ATOM 774 N N . GLY A 1 92 ? -14.388 -5.874 7.389 1.00 89.81 92 GLY A N 1
ATOM 775 C CA . GLY A 1 92 ? -14.088 -6.209 8.781 1.00 89.81 92 GLY A CA 1
ATOM 776 C C . GLY A 1 92 ? -14.137 -7.707 9.110 1.00 89.81 92 GLY A C 1
ATOM 777 O O . GLY A 1 92 ? -14.136 -8.076 10.282 1.00 89.81 92 GLY A O 1
ATOM 778 N N . VAL A 1 93 ? -14.176 -8.590 8.104 1.00 90.56 93 VAL A N 1
ATOM 779 C CA . VAL A 1 93 ? -14.283 -10.047 8.294 1.00 90.56 93 VAL A CA 1
ATOM 780 C C . VAL A 1 93 ? -13.027 -10.731 7.771 1.00 90.56 93 VAL A C 1
ATOM 782 O O . VAL A 1 93 ? -12.846 -10.888 6.565 1.00 90.56 93 VAL A O 1
ATOM 785 N N . PHE A 1 94 ? -12.181 -11.194 8.692 1.00 91.56 94 PHE A N 1
ATOM 786 C CA . PHE A 1 94 ? -10.923 -11.865 8.369 1.00 91.56 94 PHE A CA 1
ATOM 787 C C . PHE A 1 94 ? -11.113 -13.378 8.300 1.00 91.56 94 PHE A C 1
ATOM 789 O O . PHE A 1 94 ? -11.547 -14.014 9.261 1.00 91.56 94 PHE A O 1
ATOM 796 N N . ARG A 1 95 ? -10.764 -13.958 7.152 1.00 90.38 95 ARG A N 1
ATOM 797 C CA . ARG A 1 95 ? -10.748 -15.406 6.911 1.00 90.38 95 ARG A CA 1
ATOM 798 C C . ARG A 1 95 ? -9.355 -15.844 6.478 1.00 90.38 95 ARG A C 1
ATOM 800 O O . ARG A 1 95 ? -8.472 -15.014 6.270 1.00 90.38 95 ARG A O 1
ATOM 807 N N . ALA A 1 96 ? -9.167 -17.152 6.323 1.00 88.62 96 ALA A N 1
ATOM 808 C CA . ALA A 1 96 ? -7.936 -17.696 5.768 1.00 88.62 96 ALA A CA 1
ATOM 809 C C . ALA A 1 96 ? -7.568 -17.011 4.436 1.00 88.62 96 ALA A C 1
ATOM 811 O O . ALA A 1 96 ? -8.454 -16.819 3.599 1.00 88.62 96 ALA A O 1
ATOM 812 N N . PRO A 1 97 ? -6.291 -16.630 4.229 1.00 90.94 97 PRO A N 1
ATOM 813 C CA . PRO A 1 97 ? -5.123 -16.913 5.080 1.00 90.94 97 PRO A CA 1
ATOM 814 C C . PRO A 1 97 ? -4.848 -15.878 6.196 1.00 90.94 97 PRO A C 1
ATOM 816 O O . PRO A 1 97 ? -3.915 -16.048 6.978 1.00 90.94 97 PRO A O 1
ATOM 819 N N . PHE A 1 98 ? -5.635 -14.804 6.286 1.00 93.31 98 PHE A N 1
ATOM 820 C CA . PHE A 1 98 ? -5.425 -13.675 7.205 1.00 93.31 98 PHE A CA 1
ATOM 821 C C . PHE A 1 98 ? -6.031 -13.882 8.605 1.00 93.31 98 PHE A C 1
ATOM 823 O O . PHE A 1 98 ? -5.967 -13.007 9.472 1.00 93.31 98 PHE A O 1
ATOM 830 N N . ASP A 1 99 ? -6.603 -15.056 8.860 1.00 90.31 99 ASP A N 1
ATOM 831 C CA . ASP A 1 99 ? -6.970 -15.524 10.196 1.00 90.31 99 ASP A CA 1
ATOM 832 C C . ASP A 1 99 ? -5.726 -15.830 11.052 1.00 90.31 99 ASP A C 1
ATOM 834 O O . ASP A 1 99 ? -5.780 -15.754 12.281 1.00 90.31 99 ASP A O 1
ATOM 838 N N . LYS A 1 100 ? -4.586 -16.105 10.407 1.00 91.19 100 LYS A N 1
ATOM 839 C CA . LYS A 1 100 ? -3.301 -16.428 11.039 1.00 91.19 100 LYS A CA 1
ATOM 840 C C . LYS A 1 100 ? -2.201 -15.467 10.599 1.00 91.19 100 LYS A C 1
ATOM 842 O O . LYS A 1 100 ? -2.353 -14.678 9.669 1.00 91.19 100 LYS A O 1
ATOM 847 N N . THR A 1 101 ? -1.070 -15.510 11.298 1.00 89.88 101 THR A N 1
ATOM 848 C CA . T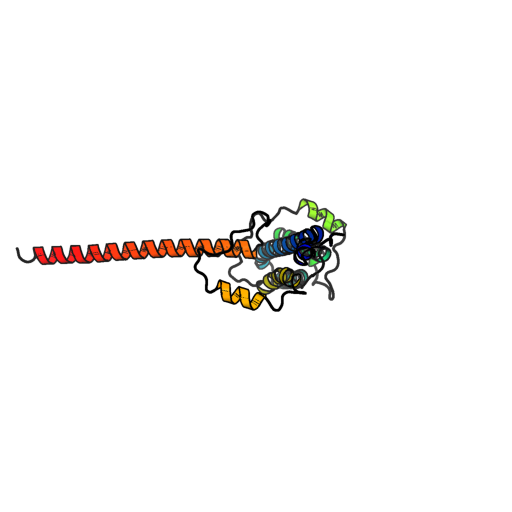HR A 1 101 ? 0.149 -14.826 10.850 1.00 89.88 101 THR A CA 1
ATOM 849 C C . THR A 1 101 ? 0.696 -15.489 9.585 1.00 89.88 101 THR A C 1
ATOM 851 O O . THR A 1 101 ? 0.540 -16.703 9.434 1.00 89.88 101 THR A O 1
ATOM 854 N N . PRO A 1 102 ? 1.370 -14.735 8.700 1.00 92.81 102 PRO A N 1
ATOM 855 C CA . PRO A 1 102 ? 1.936 -15.303 7.484 1.00 92.81 102 PRO A CA 1
ATOM 856 C C . PRO A 1 102 ? 2.944 -16.417 7.808 1.00 92.81 102 PRO A C 1
ATOM 858 O O . PRO A 1 102 ? 3.713 -16.279 8.765 1.00 92.81 102 PRO A O 1
ATOM 861 N N . PRO A 1 103 ? 2.973 -17.510 7.022 1.00 89.81 103 PRO A N 1
ATOM 862 C CA . PRO A 1 103 ? 3.932 -18.590 7.222 1.00 89.81 103 PRO A CA 1
ATOM 863 C C . PRO A 1 103 ? 5.365 -18.123 6.937 1.00 89.81 103 PRO A C 1
ATOM 865 O O . PRO A 1 103 ? 5.595 -17.167 6.185 1.00 89.81 103 PRO A O 1
ATOM 868 N N . PHE A 1 104 ? 6.343 -18.828 7.506 1.00 85.44 104 PHE A N 1
ATOM 869 C CA . PHE A 1 104 ? 7.757 -18.649 7.171 1.00 85.44 104 PHE A CA 1
ATOM 870 C C . PHE A 1 104 ? 8.043 -19.064 5.716 1.00 85.44 104 PHE A C 1
ATOM 872 O O . PHE A 1 104 ? 7.297 -19.838 5.120 1.00 85.44 104 PHE A O 1
ATOM 879 N N . GLY A 1 105 ? 9.124 -18.538 5.132 1.00 85.88 105 GLY A N 1
ATOM 880 C CA . GLY A 1 105 ? 9.540 -18.858 3.756 1.00 85.88 105 GLY A CA 1
ATOM 881 C C . GLY A 1 105 ? 8.996 -17.887 2.697 1.00 85.88 105 GLY A C 1
ATOM 882 O O . GLY A 1 105 ? 8.680 -16.751 3.039 1.00 85.88 105 GLY A O 1
ATOM 883 N N . PRO A 1 106 ? 8.907 -18.268 1.414 1.00 84.75 106 PRO A N 1
ATOM 884 C CA . PRO A 1 106 ? 8.371 -17.406 0.355 1.00 84.75 106 PRO A CA 1
ATOM 885 C C . PRO A 1 106 ? 6.841 -17.245 0.436 1.00 84.75 106 PRO A C 1
ATOM 887 O O . PRO A 1 106 ? 6.151 -18.020 1.101 1.00 84.75 106 PRO A O 1
ATOM 890 N N . LEU A 1 107 ? 6.296 -16.217 -0.225 1.00 87.69 107 LEU A N 1
ATOM 891 C CA . LEU A 1 107 ? 4.847 -16.034 -0.360 1.00 87.69 107 LEU A CA 1
ATOM 892 C C . LEU A 1 107 ? 4.286 -17.131 -1.279 1.00 87.69 107 LEU A C 1
ATOM 894 O O . LEU A 1 107 ? 4.556 -17.133 -2.479 1.00 87.69 107 LEU A O 1
ATOM 898 N N . GLN A 1 108 ? 3.535 -18.072 -0.705 1.00 88.31 108 GLN A N 1
ATOM 899 C CA . GLN A 1 108 ? 2.915 -19.166 -1.457 1.00 88.31 108 GLN A CA 1
ATOM 900 C C . GLN A 1 108 ? 1.888 -18.631 -2.456 1.00 88.31 108 GLN A C 1
ATOM 902 O O . GLN A 1 108 ? 1.366 -17.533 -2.293 1.00 88.31 108 GLN A O 1
ATOM 907 N N . THR A 1 109 ? 1.606 -19.390 -3.511 1.00 88.69 109 THR A N 1
ATOM 908 C CA . THR A 1 109 ? 0.582 -19.006 -4.485 1.00 88.69 109 THR A CA 1
ATOM 909 C C . THR A 1 109 ? -0.810 -19.172 -3.886 1.00 88.69 109 THR A C 1
ATOM 911 O O . THR A 1 109 ? -1.099 -20.208 -3.285 1.00 88.69 109 THR A O 1
ATOM 914 N N . LEU A 1 110 ? -1.683 -18.174 -4.065 1.00 88.25 110 LEU A N 1
ATOM 915 C CA . LEU A 1 110 ? -3.076 -18.307 -3.640 1.00 88.25 110 LEU A CA 1
ATOM 916 C C . LEU A 1 110 ? -3.765 -19.467 -4.376 1.00 88.25 110 LEU A C 1
ATOM 918 O O . LEU A 1 110 ? -3.555 -19.650 -5.579 1.00 88.25 110 LEU A O 1
ATOM 922 N N . PRO A 1 111 ? -4.632 -20.234 -3.693 1.00 88.62 111 PRO A N 1
ATOM 923 C CA . PRO A 1 111 ? -5.459 -21.233 -4.350 1.00 88.62 111 PRO A CA 1
ATOM 924 C C . PRO A 1 111 ? -6.268 -20.628 -5.502 1.00 88.62 111 PRO A C 1
ATOM 926 O O . PRO A 1 111 ? -6.859 -19.555 -5.365 1.00 88.62 111 PRO A O 1
ATOM 929 N N . ARG A 1 112 ? -6.363 -21.349 -6.627 1.00 85.31 112 ARG A N 1
ATOM 930 C CA . ARG A 1 112 ? -7.021 -20.858 -7.852 1.00 85.31 112 ARG A CA 1
ATOM 931 C C . ARG A 1 112 ? -8.453 -20.368 -7.618 1.00 85.31 112 ARG A C 1
ATOM 933 O O . ARG A 1 112 ? -8.844 -19.362 -8.193 1.00 85.31 112 ARG A O 1
ATOM 940 N N . HIS A 1 113 ? -9.216 -21.044 -6.758 1.00 84.69 113 HIS A N 1
ATOM 941 C CA . HIS A 1 113 ? -10.593 -20.650 -6.444 1.00 84.69 113 HIS A CA 1
ATOM 942 C C . HIS A 1 113 ? -10.681 -19.269 -5.769 1.00 84.69 113 HIS A C 1
ATOM 944 O O . HIS A 1 113 ? -11.641 -18.546 -6.012 1.00 84.69 113 HIS A O 1
ATOM 950 N N . MET A 1 114 ? -9.679 -18.881 -4.967 1.00 86.19 114 MET A N 1
ATOM 951 C CA . MET A 1 114 ? -9.614 -17.544 -4.369 1.00 86.19 114 MET A CA 1
ATOM 952 C C . MET A 1 114 ? -9.275 -16.503 -5.429 1.00 86.19 114 MET A C 1
ATOM 954 O O . MET A 1 114 ? -9.925 -15.471 -5.482 1.00 86.19 114 MET A O 1
ATOM 958 N N . ILE A 1 115 ? -8.318 -16.800 -6.314 1.00 85.69 115 ILE A N 1
ATOM 959 C CA . ILE A 1 115 ? -7.938 -15.898 -7.411 1.00 85.69 115 ILE A CA 1
ATOM 960 C C . ILE A 1 115 ? -9.139 -15.621 -8.325 1.00 85.69 115 ILE A C 1
ATOM 962 O O . ILE A 1 115 ? -9.435 -14.467 -8.610 1.00 85.69 115 ILE A O 1
ATOM 966 N N . CYS A 1 116 ? -9.883 -16.656 -8.728 1.00 83.50 116 CYS A N 1
ATOM 967 C CA . CYS A 1 116 ? -11.071 -16.486 -9.568 1.00 83.50 116 CYS A CA 1
ATOM 968 C C . CYS A 1 116 ? -12.162 -15.632 -8.898 1.00 83.50 116 CYS A C 1
ATOM 970 O O . CYS A 1 116 ? -12.872 -14.908 -9.586 1.00 83.50 116 CYS A O 1
ATOM 972 N N . ALA A 1 117 ? -12.292 -15.684 -7.568 1.00 80.69 117 ALA A N 1
ATOM 973 C CA . ALA A 1 117 ? -13.238 -14.839 -6.840 1.00 80.69 117 ALA A CA 1
ATOM 974 C C . ALA A 1 117 ? -12.824 -13.352 -6.818 1.00 80.69 117 ALA A C 1
ATOM 976 O O . ALA A 1 117 ? -13.681 -12.484 -6.658 1.00 80.69 117 ALA A O 1
ATOM 977 N N . LEU A 1 118 ? -11.531 -13.054 -6.997 1.00 80.00 118 LEU A N 1
ATOM 978 C CA . LEU A 1 118 ? -10.993 -11.690 -7.022 1.00 80.00 118 LEU A CA 1
ATOM 979 C C . LEU A 1 118 ? -11.160 -10.992 -8.376 1.00 80.00 118 LEU A C 1
ATOM 981 O O . LEU A 1 118 ? -11.124 -9.765 -8.418 1.00 80.00 118 LEU A O 1
ATOM 985 N N . ASP A 1 119 ? -11.374 -11.735 -9.462 1.00 70.19 119 ASP A N 1
ATOM 986 C CA . ASP A 1 119 ? -11.463 -11.182 -10.824 1.00 70.19 119 ASP A CA 1
ATOM 987 C C . ASP A 1 119 ? -12.626 -10.172 -10.962 1.00 70.19 119 ASP A C 1
ATOM 989 O O . ASP A 1 119 ? -12.530 -9.168 -11.659 1.00 70.19 119 ASP A O 1
ATOM 993 N N . GLY A 1 120 ? -13.708 -10.359 -10.194 1.00 64.44 120 GLY A N 1
ATOM 994 C CA . GLY A 1 120 ? -14.820 -9.399 -10.093 1.00 64.44 120 GLY A CA 1
ATOM 995 C C . GLY A 1 120 ? -14.608 -8.256 -9.085 1.00 64.44 120 GLY A C 1
ATOM 996 O O . GLY A 1 120 ? -15.412 -7.324 -9.029 1.00 64.44 120 GLY A O 1
ATOM 997 N N . MET A 1 121 ? -13.551 -8.320 -8.269 1.00 66.00 121 MET A N 1
ATOM 998 C CA . MET A 1 121 ? -13.214 -7.330 -7.235 1.00 66.00 121 MET A CA 1
ATOM 999 C C . MET A 1 121 ? -12.189 -6.296 -7.703 1.00 66.00 121 MET A C 1
ATOM 1001 O O . MET A 1 121 ? -11.996 -5.289 -7.019 1.00 66.00 121 MET A O 1
ATOM 1005 N N . GLN A 1 122 ? -11.560 -6.514 -8.862 1.00 59.44 122 GLN A N 1
ATOM 1006 C CA . GLN A 1 122 ? -10.542 -5.646 -9.452 1.00 59.44 122 GLN A CA 1
ATOM 1007 C C . GLN A 1 122 ? -11.166 -4.352 -10.017 1.00 59.44 122 GLN A C 1
ATOM 1009 O O . GLN A 1 122 ? -11.080 -4.030 -11.197 1.00 59.44 122 GLN A O 1
ATOM 1014 N N . LYS A 1 123 ? -11.827 -3.568 -9.160 1.00 54.53 123 LYS A N 1
ATOM 1015 C CA . LYS A 1 123 ? -12.092 -2.157 -9.440 1.00 54.53 123 LYS A CA 1
ATOM 1016 C C . LYS A 1 123 ? -10.780 -1.435 -9.182 1.00 54.53 123 LYS A C 1
ATOM 1018 O O . LYS A 1 123 ? -10.401 -1.266 -8.027 1.00 54.53 123 LYS A O 1
ATOM 1023 N N . GLN A 1 124 ? -10.081 -1.082 -10.261 1.00 48.62 124 GLN A N 1
ATOM 1024 C CA . GLN A 1 124 ? -8.842 -0.315 -10.187 1.00 48.62 124 GLN A CA 1
ATOM 1025 C C . GLN A 1 124 ? -8.991 0.858 -9.207 1.00 48.62 124 GLN A C 1
ATOM 1027 O O . GLN A 1 124 ? -10.018 1.551 -9.266 1.00 48.62 124 GLN A O 1
ATOM 1032 N N . PRO A 1 125 ? -7.992 1.114 -8.347 1.00 47.88 125 PRO A N 1
ATOM 1033 C CA . PRO A 1 125 ? -7.889 2.376 -7.635 1.00 47.88 125 PRO A CA 1
ATOM 1034 C C . PRO A 1 125 ? -7.852 3.502 -8.671 1.00 47.88 125 PRO A C 1
ATOM 1036 O O . PRO A 1 125 ? -6.848 3.737 -9.344 1.00 47.88 125 PRO A O 1
ATOM 1039 N N . ARG A 1 126 ? -8.991 4.171 -8.877 1.00 52.69 126 ARG A N 1
ATOM 1040 C CA . ARG A 1 126 ? -9.051 5.376 -9.701 1.00 52.69 126 ARG A CA 1
ATOM 1041 C C . ARG A 1 126 ? -8.394 6.469 -8.873 1.00 52.69 126 ARG A C 1
ATOM 1043 O O . ARG A 1 126 ? -9.040 7.054 -8.015 1.00 52.69 126 ARG A O 1
ATOM 1050 N N . GLN A 1 127 ? -7.124 6.709 -9.172 1.00 49.66 127 GLN A N 1
ATOM 1051 C CA . GLN A 1 127 ? -6.211 7.626 -8.492 1.00 49.66 127 GLN A CA 1
ATOM 1052 C C . GLN A 1 127 ? -5.636 7.086 -7.172 1.00 49.66 127 GLN A C 1
ATOM 1054 O O . GLN A 1 127 ? -6.378 6.572 -6.334 1.00 49.66 127 GLN A O 1
ATOM 1059 N N . PRO A 1 128 ? -4.315 7.236 -6.960 1.00 53.16 128 PRO A N 1
ATOM 1060 C CA . PRO A 1 128 ? -3.704 6.918 -5.683 1.00 53.16 128 PRO A CA 1
ATOM 1061 C C . PRO A 1 128 ? -4.298 7.822 -4.595 1.00 53.16 128 PRO A C 1
ATOM 1063 O O . PRO A 1 128 ? -4.299 9.051 -4.757 1.00 53.16 128 PRO A O 1
ATOM 1066 N N . PRO A 1 129 ? -4.812 7.257 -3.491 1.00 57.66 129 PRO A N 1
ATOM 1067 C CA . PRO A 1 129 ? -5.252 8.061 -2.363 1.00 57.66 129 PRO A CA 1
ATOM 1068 C C . PRO A 1 129 ? -4.064 8.851 -1.786 1.00 57.66 129 PRO A C 1
ATOM 1070 O O . PRO A 1 129 ? -2.925 8.397 -1.882 1.00 57.66 129 PRO A O 1
ATOM 1073 N N . PRO A 1 130 ? -4.291 10.026 -1.173 1.00 57.03 130 PRO A N 1
ATOM 1074 C CA . PRO A 1 130 ? -3.224 10.735 -0.478 1.00 57.03 130 PRO A CA 1
ATOM 1075 C C . PRO A 1 130 ? -2.628 9.844 0.630 1.00 57.03 130 PRO A C 1
ATOM 1077 O O . PRO A 1 130 ? -3.387 9.123 1.292 1.00 57.03 130 PRO A O 1
ATOM 1080 N N . PRO A 1 131 ? -1.296 9.865 0.823 1.00 56.09 131 PRO A N 1
ATOM 1081 C CA . PRO A 1 131 ? -0.634 9.084 1.862 1.00 56.09 131 PRO A CA 1
ATOM 1082 C C . PRO A 1 131 ? -1.178 9.428 3.250 1.00 56.09 131 PRO A C 1
ATOM 1084 O O . PRO A 1 131 ? -1.511 10.581 3.535 1.00 56.09 131 PRO A O 1
ATOM 1087 N N . HIS A 1 132 ? -1.281 8.415 4.113 1.00 58.69 132 HIS A N 1
ATOM 1088 C CA . HIS A 1 132 ? -1.717 8.610 5.491 1.00 58.69 132 HIS A CA 1
ATOM 1089 C C . HIS A 1 132 ? -0.699 9.500 6.233 1.00 58.69 132 HIS A C 1
ATOM 1091 O O . HIS A 1 132 ? 0.504 9.269 6.100 1.00 58.69 132 HIS A O 1
ATOM 1097 N N . PRO A 1 133 ? -1.130 10.480 7.054 1.00 54.84 133 PRO A N 1
ATOM 1098 C CA . PRO A 1 133 ? -0.236 11.466 7.680 1.00 54.84 133 PRO A CA 1
ATOM 1099 C C . PRO A 1 133 ? 0.883 10.846 8.529 1.00 54.84 133 PRO A C 1
ATOM 1101 O O . PRO A 1 133 ? 1.953 11.430 8.670 1.00 54.84 133 PRO A O 1
ATOM 1104 N N . GLN A 1 134 ? 0.661 9.646 9.068 1.00 62.81 134 GLN A N 1
ATOM 1105 C CA . GLN A 1 134 ? 1.641 8.943 9.897 1.00 62.81 134 GLN A CA 1
ATOM 1106 C C . GLN A 1 134 ? 2.652 8.092 9.099 1.00 62.81 134 GLN A C 1
ATOM 1108 O O . GLN A 1 134 ? 3.660 7.689 9.672 1.00 62.81 134 GLN A O 1
ATOM 1113 N N . ASN A 1 135 ? 2.409 7.833 7.802 1.00 63.09 135 ASN A N 1
ATOM 1114 C CA . ASN A 1 135 ? 3.289 7.077 6.890 1.00 63.09 135 ASN A CA 1
ATOM 1115 C C . ASN A 1 135 ? 3.935 5.820 7.517 1.00 63.09 135 ASN A C 1
ATOM 1117 O O . ASN A 1 135 ? 5.129 5.559 7.330 1.00 63.09 135 ASN A O 1
ATOM 1121 N N . ALA A 1 136 ? 3.166 5.030 8.272 1.00 70.06 136 ALA A N 1
ATOM 1122 C CA . ALA A 1 136 ? 3.690 3.876 9.003 1.00 70.06 136 ALA A CA 1
ATOM 1123 C C . ALA A 1 136 ? 4.291 2.830 8.050 1.00 70.06 136 ALA A C 1
ATOM 1125 O O . ALA A 1 136 ? 5.219 2.103 8.415 1.00 70.06 136 ALA A O 1
ATOM 1126 N N . TRP A 1 137 ? 3.798 2.773 6.809 1.00 80.12 137 TRP A N 1
ATOM 1127 C CA . TRP A 1 137 ? 4.218 1.797 5.804 1.00 80.12 137 TRP A CA 1
ATOM 1128 C C . TRP A 1 137 ? 5.184 2.333 4.745 1.00 80.12 137 TRP A C 1
ATOM 1130 O O . TRP A 1 137 ? 5.421 1.657 3.743 1.00 80.12 137 TRP A O 1
ATOM 1140 N N . LEU A 1 138 ? 5.850 3.471 4.987 1.00 76.19 138 LEU A N 1
ATOM 1141 C CA . LEU A 1 138 ? 6.850 4.023 4.059 1.00 76.19 138 LEU A CA 1
ATOM 1142 C C . LEU A 1 138 ? 7.899 2.982 3.632 1.00 76.19 138 LEU A C 1
ATOM 1144 O O . LEU A 1 138 ? 8.192 2.828 2.449 1.00 76.19 138 LEU A O 1
ATOM 1148 N N . LYS A 1 139 ? 8.395 2.174 4.577 1.00 76.69 139 LYS A N 1
ATOM 1149 C CA . LYS A 1 139 ? 9.353 1.091 4.288 1.00 76.69 139 LYS A CA 1
ATOM 1150 C C . LYS A 1 139 ? 8.773 -0.016 3.399 1.00 76.69 139 LYS A C 1
ATOM 1152 O O . LYS A 1 139 ? 9.528 -0.690 2.701 1.00 76.69 139 LYS A O 1
ATOM 1157 N N . ALA A 1 140 ? 7.465 -0.265 3.444 1.00 75.31 140 ALA A N 1
ATOM 1158 C CA . ALA A 1 140 ? 6.803 -1.210 2.547 1.00 75.31 140 ALA A CA 1
ATOM 1159 C C . ALA A 1 140 ? 6.685 -0.615 1.136 1.00 75.31 140 ALA A C 1
ATOM 1161 O O . ALA A 1 140 ? 7.080 -1.276 0.176 1.00 75.31 140 ALA A O 1
ATOM 1162 N N . TYR A 1 141 ? 6.262 0.648 1.018 1.00 79.00 141 TYR A N 1
ATOM 1163 C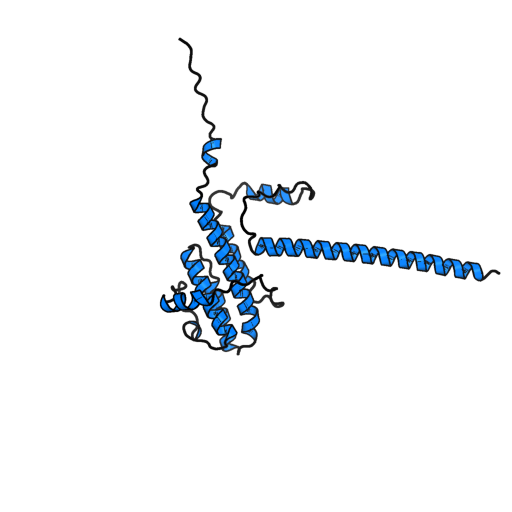 CA . TYR A 1 141 ? 6.193 1.360 -0.263 1.00 79.00 141 TYR A CA 1
ATOM 1164 C C . TYR A 1 141 ? 7.554 1.416 -0.950 1.00 79.00 141 TYR A C 1
ATOM 1166 O O . TYR A 1 141 ? 7.692 1.015 -2.104 1.00 79.00 141 TYR A O 1
ATOM 1174 N N . GLU A 1 142 ? 8.596 1.815 -0.220 1.00 78.38 142 GLU A N 1
ATOM 1175 C CA . GLU A 1 142 ? 9.941 1.881 -0.776 1.00 78.38 142 GLU A CA 1
ATOM 1176 C C . GLU A 1 142 ? 10.457 0.514 -1.236 1.00 78.38 142 GLU A C 1
ATOM 1178 O O . GLU A 1 142 ? 11.162 0.434 -2.241 1.00 78.38 142 GLU A O 1
ATOM 1183 N N . ARG A 1 143 ? 10.135 -0.573 -0.523 1.00 78.88 143 ARG A N 1
ATOM 1184 C CA . ARG A 1 143 ? 10.516 -1.926 -0.952 1.00 78.88 143 ARG A CA 1
ATOM 1185 C C . ARG A 1 143 ? 9.879 -2.284 -2.286 1.00 78.88 143 ARG A C 1
ATOM 1187 O O . ARG A 1 143 ? 10.582 -2.812 -3.142 1.00 78.88 143 ARG A O 1
ATOM 1194 N N . VAL A 1 144 ? 8.595 -1.982 -2.462 1.00 75.00 144 VAL A N 1
ATOM 1195 C CA . VAL A 1 144 ? 7.866 -2.245 -3.708 1.00 75.00 144 VAL A CA 1
ATOM 1196 C C . VAL A 1 144 ? 8.436 -1.397 -4.847 1.00 75.00 144 VAL A C 1
ATOM 1198 O O . VAL A 1 144 ? 8.851 -1.944 -5.862 1.00 75.00 144 VAL A O 1
ATOM 1201 N N . VAL A 1 145 ? 8.617 -0.092 -4.630 1.00 71.62 145 VAL A N 1
ATOM 1202 C CA . VAL A 1 145 ? 9.198 0.832 -5.620 1.00 71.62 145 VAL A CA 1
ATOM 1203 C C . VAL A 1 145 ? 10.643 0.464 -5.991 1.00 71.62 145 VAL A C 1
ATOM 1205 O O . VAL A 1 145 ? 11.074 0.650 -7.128 1.00 71.62 145 VAL A O 1
ATOM 1208 N N . ARG A 1 146 ? 11.437 -0.088 -5.065 1.00 70.88 146 ARG A N 1
ATOM 1209 C CA . ARG A 1 146 ? 12.816 -0.518 -5.360 1.00 70.88 146 ARG A CA 1
ATOM 1210 C C . ARG A 1 146 ? 12.895 -1.774 -6.237 1.00 70.88 146 ARG A C 1
ATOM 1212 O O . ARG A 1 146 ? 13.951 -1.990 -6.830 1.00 70.88 146 ARG A O 1
ATOM 1219 N N . ARG A 1 147 ? 11.822 -2.566 -6.380 1.00 68.88 147 ARG A N 1
ATOM 1220 C CA . ARG A 1 147 ? 11.807 -3.774 -7.235 1.00 68.88 147 ARG A CA 1
ATOM 1221 C C . ARG A 1 147 ? 11.998 -3.452 -8.717 1.00 68.88 147 ARG A C 1
ATOM 1223 O O . ARG A 1 147 ? 12.588 -4.245 -9.443 1.00 68.88 147 ARG A O 1
ATOM 1230 N N . THR A 1 148 ? 11.523 -2.297 -9.175 1.00 55.59 148 THR A N 1
ATOM 1231 C CA . THR A 1 148 ? 11.646 -1.875 -10.579 1.00 55.59 148 THR A CA 1
ATOM 1232 C C . THR A 1 148 ? 13.047 -1.346 -10.894 1.00 55.59 148 THR A C 1
ATOM 1234 O O . THR A 1 148 ? 13.564 -1.571 -11.989 1.00 55.59 148 THR A O 1
ATOM 1237 N N . ARG A 1 149 ? 13.728 -0.741 -9.909 1.00 50.22 149 ARG A N 1
ATOM 1238 C CA . ARG A 1 149 ? 15.071 -0.148 -10.055 1.00 50.22 149 ARG A CA 1
ATOM 1239 C C . ARG A 1 149 ? 16.197 -1.162 -10.285 1.00 50.22 149 ARG A C 1
ATOM 1241 O O . ARG A 1 149 ? 17.226 -0.789 -10.841 1.00 50.22 149 ARG A O 1
ATOM 1248 N N . THR A 1 150 ? 16.043 -2.417 -9.862 1.00 41.88 150 THR A N 1
ATOM 1249 C CA . THR A 1 150 ? 17.100 -3.440 -9.990 1.00 41.88 150 THR A CA 1
ATOM 1250 C C . THR A 1 150 ? 17.066 -4.190 -11.320 1.00 41.88 150 THR A C 1
ATOM 1252 O O . THR A 1 150 ? 18.094 -4.711 -11.740 1.00 41.88 150 THR A O 1
ATOM 1255 N N . THR A 1 151 ? 15.936 -4.190 -12.036 1.00 42.34 151 THR A N 1
ATOM 1256 C CA . THR A 1 151 ? 15.815 -4.877 -13.340 1.00 42.34 151 THR A CA 1
ATOM 1257 C C . THR A 1 151 ? 16.564 -4.182 -14.482 1.00 42.34 151 THR A C 1
ATOM 1259 O O . THR A 1 151 ? 16.810 -4.797 -15.513 1.00 42.34 151 THR A O 1
ATOM 1262 N N . THR A 1 152 ? 16.976 -2.922 -14.305 1.00 41.69 152 THR A N 1
ATOM 1263 C CA . THR A 1 152 ? 17.771 -2.173 -15.296 1.00 41.69 152 THR A CA 1
ATOM 1264 C C . THR A 1 152 ? 19.284 -2.264 -15.071 1.00 41.69 152 THR A C 1
A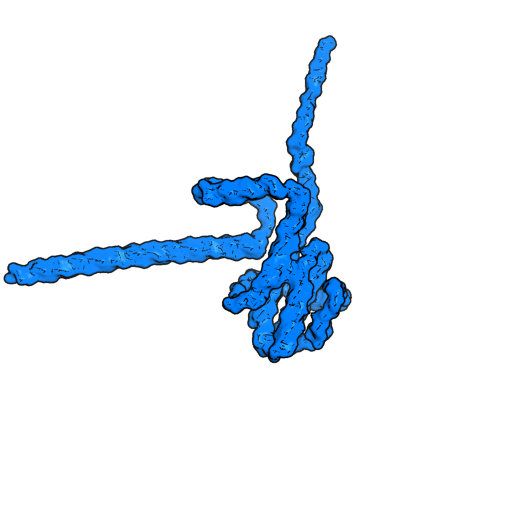TOM 1266 O O . THR A 1 152 ? 20.052 -1.698 -15.849 1.00 41.69 152 THR A O 1
ATOM 1269 N N . THR A 1 153 ? 19.737 -2.961 -14.026 1.00 37.56 153 THR A N 1
ATOM 1270 C CA . THR A 1 153 ? 21.148 -2.976 -13.624 1.00 37.56 153 THR A CA 1
ATOM 1271 C C . THR A 1 153 ? 21.777 -4.324 -13.939 1.00 37.56 153 THR A C 1
ATOM 1273 O O . THR A 1 153 ? 21.904 -5.197 -13.085 1.00 37.56 153 THR A O 1
ATOM 1276 N N . THR A 1 154 ? 22.225 -4.480 -15.179 1.00 38.19 154 THR A N 1
ATOM 1277 C CA . THR A 1 154 ? 23.391 -5.336 -15.449 1.00 38.19 154 THR A CA 1
ATOM 1278 C C . THR A 1 154 ? 24.430 -4.659 -16.353 1.00 38.19 154 THR A C 1
ATOM 1280 O O . THR A 1 154 ? 25.532 -5.171 -16.453 1.00 38.19 154 THR A O 1
ATOM 1283 N N . GLU A 1 155 ? 24.186 -3.459 -16.913 1.00 39.19 155 GLU A N 1
ATOM 1284 C CA . GLU A 1 155 ? 25.167 -2.807 -17.816 1.00 39.19 155 GLU A CA 1
ATOM 1285 C C . GLU A 1 155 ? 25.260 -1.263 -17.722 1.00 39.19 155 GLU A C 1
ATOM 1287 O O . GLU A 1 155 ? 25.621 -0.603 -18.692 1.00 39.19 155 GLU A O 1
ATOM 1292 N N . ALA A 1 156 ? 24.931 -0.624 -16.591 1.00 42.41 156 ALA A N 1
ATOM 1293 C CA . ALA A 1 156 ? 24.889 0.852 -16.532 1.00 42.41 156 ALA A CA 1
ATOM 1294 C C . ALA A 1 156 ? 25.507 1.480 -15.272 1.00 42.41 156 ALA A C 1
ATOM 1296 O O . ALA A 1 156 ? 25.056 2.532 -14.812 1.00 42.41 156 ALA A O 1
ATOM 1297 N N . THR A 1 157 ? 26.534 0.858 -14.694 1.00 42.94 157 THR A N 1
ATOM 1298 C CA . THR A 1 157 ? 27.191 1.366 -13.478 1.00 42.94 157 THR A CA 1
ATOM 1299 C C . THR A 1 157 ? 28.179 2.510 -13.711 1.00 42.94 157 THR A C 1
ATOM 1301 O O . THR A 1 157 ? 28.534 3.171 -12.745 1.00 42.94 157 THR A O 1
ATOM 1304 N N . GLU A 1 158 ? 28.553 2.850 -14.947 1.00 40.75 158 GLU A N 1
ATOM 1305 C CA . GLU A 1 158 ? 29.578 3.889 -15.174 1.00 40.75 158 GLU A CA 1
ATOM 1306 C C . GLU A 1 158 ? 29.055 5.202 -15.785 1.00 40.75 158 GLU A C 1
ATOM 1308 O O . GLU A 1 158 ? 29.660 6.261 -15.621 1.00 40.75 158 GLU A O 1
ATOM 1313 N N . SER A 1 159 ? 27.891 5.186 -16.442 1.00 44.03 159 SER A N 1
ATOM 1314 C CA . SER A 1 159 ? 27.380 6.362 -17.172 1.00 44.03 159 SER A CA 1
ATOM 1315 C C . SER A 1 159 ? 26.386 7.217 -16.372 1.00 44.03 159 SER A C 1
ATOM 1317 O O . SER A 1 159 ? 26.165 8.382 -16.702 1.00 44.03 159 SER A O 1
ATOM 1319 N N . LYS A 1 160 ? 25.783 6.674 -15.304 1.00 43.62 160 LYS A N 1
ATOM 1320 C CA . LYS A 1 160 ? 24.657 7.320 -14.601 1.00 43.62 160 LYS A CA 1
ATOM 1321 C C . LYS A 1 160 ? 25.090 8.389 -13.594 1.00 43.62 160 LYS A C 1
ATOM 1323 O O . LYS A 1 160 ? 24.423 9.412 -13.486 1.00 43.62 160 LYS A O 1
ATOM 1328 N N . ALA A 1 161 ? 26.244 8.211 -12.947 1.00 40.41 161 ALA A N 1
ATOM 1329 C CA . ALA A 1 161 ? 26.814 9.224 -12.054 1.00 40.41 161 ALA A CA 1
ATOM 1330 C C . A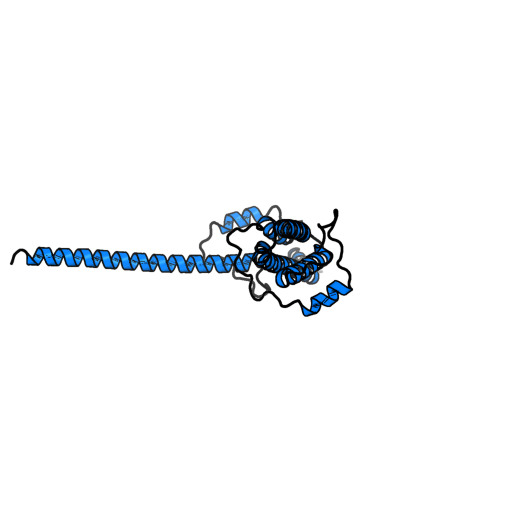LA A 1 161 ? 27.138 10.534 -12.801 1.00 40.41 161 ALA A C 1
ATOM 1332 O O . ALA A 1 161 ? 26.962 11.618 -12.256 1.00 40.41 161 ALA A O 1
ATOM 1333 N N . LYS A 1 162 ? 27.510 10.445 -14.087 1.00 39.72 162 LYS A N 1
ATOM 1334 C CA . LYS A 1 162 ? 27.762 11.620 -14.935 1.00 39.72 162 LYS A CA 1
ATOM 1335 C C . LYS A 1 162 ? 26.469 12.331 -15.367 1.00 39.72 162 LYS A C 1
ATOM 1337 O O . LYS A 1 162 ? 26.447 13.555 -15.398 1.00 39.72 162 LYS A O 1
ATOM 1342 N N . MET A 1 163 ? 25.375 11.602 -15.631 1.00 40.56 163 MET A N 1
ATOM 1343 C CA . MET A 1 163 ? 24.078 12.208 -15.995 1.00 40.56 163 MET A CA 1
ATOM 1344 C C . MET A 1 163 ? 23.351 12.854 -14.809 1.00 40.56 163 MET A C 1
ATOM 1346 O O . MET A 1 163 ? 22.727 13.897 -14.985 1.00 40.56 163 MET A O 1
ATOM 1350 N N . THR A 1 164 ? 23.434 12.278 -13.605 1.00 45.31 164 THR A N 1
ATOM 1351 C CA . THR A 1 164 ? 22.790 12.864 -12.417 1.00 45.31 164 THR A CA 1
ATOM 1352 C C . THR A 1 164 ? 23.482 14.154 -11.968 1.00 45.31 164 THR A C 1
ATOM 1354 O O . THR A 1 164 ? 22.794 15.091 -11.576 1.00 45.31 164 THR A O 1
ATOM 1357 N N . SER A 1 165 ? 24.809 14.257 -12.107 1.00 44.31 165 SER A N 1
ATOM 1358 C CA . SER A 1 165 ? 25.520 15.521 -11.860 1.00 44.31 165 SER A CA 1
ATOM 1359 C C . SER A 1 165 ? 25.268 16.585 -12.933 1.00 44.31 165 SER A C 1
ATOM 1361 O O . SER A 1 165 ? 25.259 17.762 -12.596 1.00 44.31 165 SER A O 1
ATOM 1363 N N . LEU A 1 166 ? 25.017 16.213 -14.195 1.00 41.81 166 LEU A N 1
ATOM 1364 C CA . LEU A 1 166 ? 24.699 17.189 -15.248 1.00 41.81 166 LEU A CA 1
ATOM 1365 C C . LEU A 1 166 ? 23.280 17.768 -15.122 1.00 41.81 166 LEU A C 1
ATOM 1367 O O . LEU A 1 166 ? 23.075 18.941 -15.413 1.00 41.81 166 LEU A O 1
ATOM 1371 N N . ALA A 1 167 ? 22.307 16.977 -14.660 1.00 44.94 167 ALA A N 1
ATOM 1372 C CA . ALA A 1 167 ? 20.913 17.415 -14.529 1.00 44.94 167 ALA A CA 1
ATOM 1373 C C . ALA A 1 167 ? 20.695 18.486 -13.441 1.00 44.94 167 ALA A C 1
ATOM 1375 O O . ALA A 1 167 ? 19.733 19.240 -13.515 1.00 44.94 167 ALA A O 1
ATOM 1376 N N . LEU A 1 168 ? 21.597 18.581 -12.458 1.00 48.22 168 LEU A N 1
ATOM 1377 C CA . LEU A 1 168 ? 21.566 19.604 -11.404 1.00 48.22 168 LEU A CA 1
ATOM 1378 C C . LEU A 1 168 ? 22.157 20.958 -11.847 1.00 48.22 168 LEU A C 1
ATOM 1380 O O . LEU A 1 168 ? 22.116 21.916 -11.081 1.00 48.22 168 LEU A O 1
ATOM 1384 N N . LEU A 1 169 ? 22.714 21.039 -13.061 1.00 46.69 169 LEU A N 1
ATOM 1385 C CA . LEU A 1 169 ? 23.457 22.198 -13.573 1.00 46.69 169 LEU A CA 1
ATOM 1386 C C . LEU A 1 169 ? 22.815 22.865 -14.802 1.00 46.69 169 LEU A C 1
ATOM 1388 O O . LEU A 1 169 ? 23.338 23.878 -15.263 1.00 46.69 169 LEU A O 1
ATOM 1392 N N . LEU A 1 170 ? 21.710 22.335 -15.344 1.00 41.38 170 LEU A N 1
ATOM 1393 C CA . LEU A 1 170 ? 21.060 22.906 -16.531 1.00 41.38 170 LEU A CA 1
ATOM 1394 C C . LEU A 1 170 ? 19.822 23.752 -16.170 1.00 41.38 170 LEU A C 1
ATOM 1396 O O . LEU A 1 170 ? 18.989 23.305 -15.380 1.00 41.38 170 LEU A O 1
ATOM 1400 N N . PRO A 1 171 ? 19.654 24.946 -16.776 1.00 44.19 171 PRO A N 1
ATOM 1401 C CA . PRO A 1 171 ? 18.434 25.733 -16.643 1.00 44.19 171 PRO A CA 1
ATOM 1402 C C . PRO A 1 171 ? 17.205 24.984 -17.201 1.00 44.19 171 PRO A C 1
ATOM 1404 O O . PRO A 1 171 ? 17.344 24.177 -18.127 1.00 44.19 171 PRO A O 1
ATOM 1407 N N . PRO A 1 172 ? 15.987 25.280 -16.697 1.00 49.44 172 PRO A N 1
ATOM 1408 C CA . PRO A 1 172 ? 14.761 24.513 -16.967 1.00 49.44 172 PRO A CA 1
ATOM 1409 C C . PRO A 1 172 ? 14.349 24.428 -18.449 1.00 49.44 172 PRO A C 1
ATOM 1411 O O . PRO A 1 172 ? 13.525 23.593 -18.808 1.00 49.44 172 PRO A O 1
ATOM 1414 N N . SER A 1 173 ? 14.949 25.233 -19.327 1.00 43.38 173 SER A N 1
ATOM 1415 C CA . SER A 1 173 ? 14.662 25.264 -20.766 1.00 43.38 173 SER A CA 1
ATOM 1416 C C . SER A 1 173 ? 15.383 24.186 -21.595 1.00 43.38 173 SER A C 1
ATOM 1418 O O . SER A 1 173 ? 15.233 24.173 -22.813 1.00 43.38 173 SER A O 1
ATOM 1420 N N . GLN A 1 174 ? 16.185 23.307 -20.980 1.00 40.91 174 GLN A N 1
ATOM 1421 C CA . GLN A 1 174 ? 16.944 22.255 -21.683 1.00 40.91 174 GLN A CA 1
ATOM 1422 C C . GLN A 1 174 ? 16.701 20.837 -21.140 1.00 40.91 174 GLN A C 1
ATOM 1424 O O . GLN A 1 174 ? 17.526 19.938 -21.325 1.00 40.91 174 GLN A O 1
ATOM 1429 N N . LEU A 1 175 ? 15.562 20.604 -20.486 1.00 45.16 175 LEU A N 1
ATOM 1430 C CA . LEU A 1 175 ? 15.143 19.235 -20.198 1.00 45.16 175 LEU A CA 1
ATOM 1431 C C . LEU A 1 175 ? 14.847 18.512 -21.524 1.00 45.16 175 LEU A C 1
ATOM 1433 O O . LEU A 1 175 ? 14.180 19.084 -22.386 1.00 45.16 175 LEU A O 1
ATOM 1437 N N . PRO A 1 176 ? 15.356 17.283 -21.726 1.00 43.56 176 PRO A N 1
ATOM 1438 C CA . PRO A 1 176 ? 15.129 16.555 -22.964 1.00 43.56 176 PRO A CA 1
ATOM 1439 C C . PRO A 1 176 ? 13.626 16.363 -23.189 1.00 43.56 176 PRO A C 1
ATOM 1441 O O . PRO A 1 176 ? 12.927 15.818 -22.334 1.00 43.56 176 PRO A O 1
ATOM 1444 N N . GLU A 1 177 ? 13.164 16.833 -24.349 1.00 46.12 177 GLU A N 1
ATOM 1445 C CA . GLU A 1 177 ? 11.802 16.673 -24.864 1.00 46.12 177 GLU A CA 1
ATOM 1446 C C . GLU A 1 177 ? 11.349 15.211 -24.733 1.00 46.12 177 GLU A C 1
ATOM 1448 O O . GLU A 1 177 ? 12.091 14.264 -25.028 1.00 46.12 177 GLU A O 1
ATOM 1453 N N . ARG A 1 178 ? 10.145 15.035 -24.190 1.00 47.44 178 ARG A N 1
ATOM 1454 C CA . ARG A 1 178 ? 9.621 13.753 -23.719 1.00 47.44 178 ARG A CA 1
ATOM 1455 C C . ARG A 1 178 ? 9.312 12.879 -24.933 1.00 47.44 178 ARG A C 1
ATOM 1457 O O . ARG A 1 178 ? 8.477 13.248 -25.747 1.00 47.44 178 ARG A O 1
ATOM 1464 N N . ASP A 1 179 ? 9.939 11.702 -25.035 1.00 45.41 179 ASP A N 1
ATOM 1465 C CA . ASP A 1 179 ? 9.644 10.744 -26.112 1.00 45.41 179 ASP A CA 1
ATOM 1466 C C . ASP A 1 179 ? 8.138 10.392 -26.094 1.00 45.41 179 ASP A C 1
ATOM 1468 O O . ASP A 1 179 ? 7.666 9.782 -25.124 1.00 45.41 179 ASP A O 1
ATOM 1472 N N . PRO A 1 180 ? 7.368 10.756 -27.139 1.00 43.72 180 PRO A N 1
ATOM 1473 C CA . PRO A 1 180 ? 5.918 10.571 -27.179 1.00 43.72 180 PRO A CA 1
ATOM 1474 C C . PRO A 1 180 ? 5.494 9.096 -27.239 1.00 43.72 180 PRO A C 1
ATOM 1476 O O . PRO A 1 180 ? 4.304 8.797 -27.173 1.00 43.72 180 PRO A O 1
ATOM 1479 N N . ARG A 1 181 ? 6.443 8.153 -27.343 1.00 40.00 181 ARG A N 1
ATOM 1480 C CA . ARG A 1 181 ? 6.186 6.704 -27.304 1.00 40.00 181 ARG A CA 1
ATOM 1481 C C . ARG A 1 181 ? 6.325 6.075 -25.915 1.00 40.00 181 ARG A C 1
ATOM 1483 O O . ARG A 1 181 ? 6.264 4.853 -25.825 1.00 40.00 181 ARG A O 1
ATOM 1490 N N . ARG A 1 182 ? 6.539 6.858 -24.850 1.00 41.25 182 ARG A N 1
ATOM 1491 C CA . ARG A 1 182 ? 6.700 6.375 -23.464 1.00 41.25 182 ARG A CA 1
ATOM 1492 C C . ARG A 1 182 ? 5.320 6.170 -22.796 1.00 41.25 182 ARG A C 1
ATOM 1494 O O . ARG A 1 182 ? 4.689 7.174 -22.462 1.00 41.25 182 ARG A O 1
ATOM 1501 N N . PRO A 1 183 ? 4.817 4.931 -22.599 1.00 45.97 183 PRO A N 1
ATOM 1502 C CA . PRO A 1 183 ? 3.494 4.697 -22.013 1.00 45.97 183 PRO A CA 1
ATOM 1503 C C . PRO A 1 183 ? 3.520 4.734 -20.472 1.00 45.97 183 PRO A C 1
ATOM 1505 O O . PRO A 1 183 ? 4.521 4.365 -19.867 1.00 45.97 183 PRO A O 1
ATOM 1508 N N . SER A 1 184 ? 2.405 5.227 -19.910 1.00 45.47 184 SER A N 1
ATOM 1509 C CA . SER A 1 184 ? 1.988 5.419 -18.500 1.00 45.47 184 SER A CA 1
ATOM 1510 C C . SER A 1 184 ? 3.061 5.767 -17.457 1.00 45.47 184 SER A C 1
ATOM 1512 O O . SER A 1 184 ? 3.872 4.937 -17.065 1.00 45.47 184 SER A O 1
ATOM 1514 N N . LEU A 1 185 ? 2.977 7.000 -16.941 1.00 48.47 185 LEU A N 1
ATOM 1515 C CA . LEU A 1 185 ? 3.718 7.482 -15.770 1.00 48.47 185 LEU A CA 1
ATOM 1516 C C . LEU A 1 185 ? 3.653 6.478 -14.610 1.00 48.47 185 LEU A C 1
ATOM 1518 O O . LEU A 1 185 ? 2.557 6.113 -14.183 1.00 48.47 185 LEU A O 1
ATOM 1522 N N . SER A 1 186 ? 4.812 6.102 -14.063 1.00 57.00 186 SER A N 1
ATOM 1523 C CA . SER A 1 186 ? 4.860 5.341 -12.808 1.00 57.00 186 SER A CA 1
ATOM 1524 C C . SER A 1 186 ? 4.335 6.192 -11.645 1.00 57.00 186 SER A C 1
ATOM 1526 O O . SER A 1 186 ? 4.474 7.416 -11.675 1.00 57.00 186 SER A O 1
ATOM 1528 N N . TYR A 1 187 ? 3.786 5.579 -10.590 1.00 59.00 187 TYR A N 1
ATOM 1529 C CA . TYR A 1 187 ? 3.280 6.278 -9.394 1.00 59.00 187 TYR A CA 1
ATOM 1530 C C . TYR A 1 187 ? 4.254 7.341 -8.863 1.00 59.00 187 TYR A C 1
ATOM 1532 O O . TYR A 1 187 ? 3.848 8.457 -8.545 1.00 59.00 187 TYR A O 1
ATOM 1540 N N . VAL A 1 188 ? 5.549 7.016 -8.822 1.00 60.16 188 VAL A N 1
ATOM 1541 C CA . VAL A 1 188 ? 6.599 7.945 -8.379 1.00 60.16 188 VAL A CA 1
ATOM 1542 C C . VAL A 1 188 ? 6.692 9.160 -9.302 1.00 60.16 188 VAL A C 1
ATOM 1544 O O . VAL A 1 188 ? 6.850 10.280 -8.831 1.00 60.16 188 VAL A O 1
ATOM 1547 N N . GLU A 1 189 ? 6.571 8.960 -10.612 1.00 60.31 189 GLU A N 1
ATOM 1548 C CA . GLU A 1 189 ? 6.589 10.049 -11.588 1.00 60.31 189 GLU A CA 1
ATOM 1549 C C . GLU A 1 189 ? 5.302 10.894 -11.506 1.00 60.31 189 GLU A C 1
ATOM 1551 O O . GLU A 1 189 ? 5.397 12.117 -11.533 1.00 60.31 189 GLU A O 1
ATOM 1556 N N . ILE A 1 190 ? 4.123 10.283 -11.308 1.00 63.00 190 ILE A N 1
ATOM 1557 C CA . ILE A 1 190 ? 2.849 11.005 -11.093 1.00 63.00 190 ILE A CA 1
ATOM 1558 C C . ILE A 1 190 ? 2.907 11.847 -9.814 1.00 63.00 190 ILE A C 1
ATOM 1560 O O . ILE A 1 190 ? 2.497 13.008 -9.806 1.00 63.00 190 ILE A O 1
ATOM 1564 N N . ALA A 1 191 ? 3.406 11.264 -8.722 1.00 62.94 191 ALA A N 1
ATOM 1565 C CA . ALA A 1 191 ? 3.533 11.945 -7.442 1.00 62.94 191 ALA A CA 1
ATOM 1566 C C . ALA A 1 191 ? 4.510 13.124 -7.537 1.00 62.94 191 ALA A C 1
ATOM 1568 O O . ALA A 1 191 ? 4.195 14.206 -7.048 1.00 62.94 191 ALA A O 1
ATOM 1569 N N . ASN A 1 192 ? 5.641 12.941 -8.224 1.00 66.50 192 ASN A N 1
ATOM 1570 C CA . ASN A 1 192 ? 6.613 14.007 -8.452 1.00 66.50 192 ASN A CA 1
ATOM 1571 C C . ASN A 1 192 ? 6.039 15.121 -9.334 1.00 66.50 192 ASN A C 1
ATOM 1573 O O . ASN A 1 192 ? 6.146 16.283 -8.961 1.00 66.50 192 ASN A O 1
ATOM 1577 N N . GLU A 1 193 ? 5.372 14.794 -10.449 1.00 68.19 193 GLU A N 1
ATOM 1578 C CA . GLU A 1 193 ? 4.719 15.804 -11.296 1.00 68.19 193 GLU A CA 1
ATOM 1579 C C . GLU A 1 193 ? 3.677 16.608 -10.501 1.00 68.19 193 GLU A C 1
ATOM 1581 O O . GLU A 1 193 ? 3.589 17.829 -10.639 1.00 68.19 193 GLU A O 1
ATOM 1586 N N . ARG A 1 194 ? 2.894 15.943 -9.642 1.00 74.38 194 ARG A N 1
ATOM 1587 C CA . ARG A 1 194 ? 1.915 16.613 -8.778 1.00 74.38 194 ARG A CA 1
ATOM 1588 C C . ARG A 1 194 ? 2.587 17.506 -7.736 1.00 74.38 194 ARG A C 1
ATOM 1590 O O . ARG A 1 194 ? 2.103 18.609 -7.504 1.00 74.38 194 ARG A O 1
ATOM 1597 N N . LEU A 1 195 ? 3.676 17.044 -7.126 1.00 72.12 195 LEU A N 1
ATOM 1598 C CA . LEU A 1 195 ? 4.441 17.812 -6.148 1.00 72.12 195 LEU A CA 1
ATOM 1599 C C . LEU A 1 195 ? 5.016 19.081 -6.785 1.00 72.12 195 LEU A C 1
ATOM 1601 O O . LEU A 1 195 ? 4.793 20.165 -6.263 1.00 72.12 195 LEU A O 1
ATOM 1605 N N . THR A 1 196 ? 5.612 18.967 -7.973 1.00 77.25 196 THR A N 1
ATOM 1606 C CA . THR A 1 196 ? 6.118 20.120 -8.731 1.00 77.25 196 THR A CA 1
ATOM 1607 C C . THR A 1 196 ? 5.022 21.140 -9.050 1.00 77.25 196 THR A C 1
ATOM 1609 O O . THR A 1 196 ? 5.260 22.342 -8.971 1.00 77.25 196 THR A O 1
ATOM 1612 N N . ARG A 1 197 ? 3.803 20.691 -9.386 1.00 80.25 197 ARG A N 1
ATOM 1613 C CA . ARG A 1 197 ? 2.668 21.607 -9.609 1.00 80.25 197 ARG A CA 1
ATOM 1614 C C . ARG A 1 197 ? 2.269 22.342 -8.332 1.00 80.25 197 ARG A C 1
ATOM 1616 O O . ARG A 1 197 ? 2.119 23.554 -8.365 1.00 80.25 197 ARG A O 1
ATOM 1623 N N . LEU A 1 198 ? 2.154 21.624 -7.215 1.00 84.31 198 LEU A N 1
ATOM 1624 C CA . LEU A 1 198 ? 1.806 22.230 -5.926 1.00 84.31 198 LEU A CA 1
ATOM 1625 C C . LEU A 1 198 ? 2.864 23.237 -5.456 1.00 84.31 198 LEU A C 1
ATOM 1627 O O . LEU A 1 198 ? 2.516 24.276 -4.906 1.00 84.31 198 LEU A O 1
ATOM 1631 N N . GLU A 1 199 ? 4.145 22.954 -5.690 1.00 82.69 199 GLU A N 1
ATOM 1632 C CA . GLU A 1 199 ? 5.235 23.892 -5.404 1.00 82.69 199 GLU A CA 1
ATOM 1633 C C . GLU A 1 199 ? 5.139 25.162 -6.260 1.00 82.69 199 GLU A C 1
ATOM 1635 O O . GLU A 1 199 ? 5.349 26.264 -5.750 1.00 82.69 199 GLU A O 1
ATOM 1640 N N . ALA A 1 200 ? 4.784 25.027 -7.542 1.00 86.50 200 ALA A N 1
ATOM 1641 C CA . ALA A 1 200 ? 4.579 26.167 -8.432 1.00 86.50 200 ALA A CA 1
ATOM 1642 C C . ALA A 1 200 ? 3.380 27.028 -8.001 1.00 86.50 200 ALA A C 1
ATOM 1644 O O . ALA A 1 200 ? 3.496 28.255 -7.957 1.00 86.50 200 ALA A O 1
ATOM 1645 N N . ASP A 1 201 ? 2.264 26.396 -7.630 1.00 87.75 201 ASP A N 1
ATOM 1646 C CA . ASP A 1 201 ? 1.067 27.086 -7.140 1.00 87.75 201 ASP A CA 1
ATOM 1647 C C . ASP A 1 201 ? 1.366 27.849 -5.840 1.00 87.75 201 ASP A C 1
ATOM 1649 O O . ASP A 1 201 ? 1.049 29.035 -5.723 1.00 87.75 201 ASP A O 1
ATOM 1653 N N . LEU A 1 202 ? 2.070 27.211 -4.895 1.00 91.38 202 LEU A N 1
ATOM 1654 C CA . LEU A 1 202 ? 2.496 27.847 -3.647 1.00 91.38 202 LEU A CA 1
ATOM 1655 C C . LEU A 1 202 ? 3.403 29.060 -3.908 1.00 91.38 202 LEU A C 1
ATOM 1657 O O . LEU A 1 202 ? 3.249 30.104 -3.273 1.00 91.38 202 LEU A O 1
ATOM 1661 N N . ALA A 1 203 ? 4.344 28.948 -4.849 1.00 90.75 203 ALA A N 1
ATOM 1662 C CA . ALA A 1 203 ? 5.230 30.053 -5.208 1.00 90.75 203 ALA A CA 1
ATOM 1663 C C . ALA A 1 203 ? 4.464 31.238 -5.827 1.00 90.75 203 ALA A C 1
ATOM 1665 O O . ALA A 1 203 ? 4.786 32.396 -5.539 1.00 90.75 203 ALA A O 1
ATOM 1666 N N . ALA A 1 204 ? 3.441 30.967 -6.645 1.00 90.19 204 ALA A N 1
ATOM 1667 C CA . ALA A 1 204 ? 2.577 31.994 -7.225 1.00 90.19 204 ALA A CA 1
ATOM 1668 C C . ALA A 1 204 ? 1.733 32.706 -6.155 1.00 90.19 204 ALA A C 1
ATOM 1670 O O . ALA A 1 204 ? 1.628 33.938 -6.155 1.00 90.19 204 ALA A O 1
ATOM 1671 N N . GLU A 1 205 ? 1.192 31.955 -5.196 1.00 91.88 205 GLU A N 1
ATOM 1672 C CA . GLU A 1 205 ? 0.446 32.514 -4.066 1.00 91.88 205 GLU A CA 1
ATOM 1673 C C . GLU A 1 205 ? 1.346 33.402 -3.191 1.00 91.88 205 GLU A C 1
ATOM 1675 O O . GLU A 1 205 ? 1.006 34.546 -2.887 1.00 91.88 205 GLU A O 1
ATOM 1680 N N . GLN A 1 206 ? 2.563 32.947 -2.884 1.00 91.44 206 GLN A N 1
ATOM 1681 C CA . GLN A 1 206 ? 3.554 33.742 -2.150 1.00 91.44 206 GLN A CA 1
ATOM 1682 C C . GLN A 1 206 ? 3.995 35.006 -2.900 1.00 91.44 206 GLN A C 1
ATOM 1684 O O . GLN A 1 206 ? 4.314 36.021 -2.278 1.00 91.44 206 GLN A O 1
ATOM 1689 N N . ALA A 1 207 ? 4.065 34.973 -4.231 1.00 91.38 207 ALA A N 1
ATOM 1690 C CA . ALA A 1 207 ? 4.345 36.167 -5.027 1.00 91.38 207 ALA A CA 1
ATOM 1691 C C . ALA A 1 207 ? 3.192 37.180 -4.943 1.00 91.38 207 ALA A C 1
ATOM 1693 O O . ALA A 1 207 ? 3.436 38.375 -4.782 1.00 91.38 207 ALA A O 1
ATOM 1694 N N . THR A 1 208 ? 1.952 36.689 -4.975 1.00 93.56 208 THR A N 1
ATOM 1695 C CA . THR A 1 208 ? 0.744 37.515 -4.849 1.00 93.56 208 THR A CA 1
ATOM 1696 C C . THR A 1 208 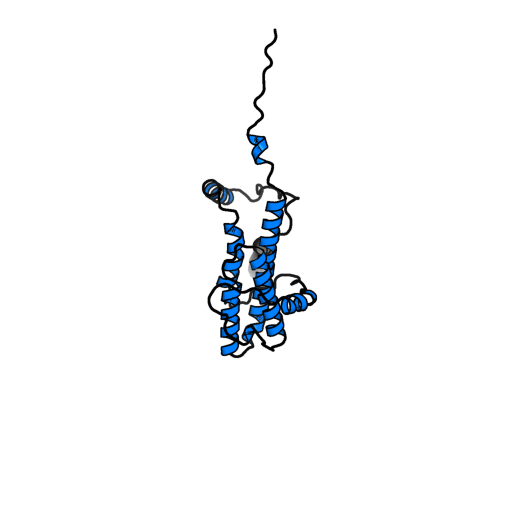? 0.671 38.179 -3.476 1.00 93.56 208 THR A C 1
ATOM 1698 O O . THR A 1 208 ? 0.501 39.394 -3.397 1.00 93.56 208 THR A O 1
ATOM 1701 N N . ASN A 1 209 ? 0.899 37.418 -2.402 1.00 91.69 209 ASN A N 1
ATOM 1702 C CA . ASN A 1 209 ? 0.907 37.953 -1.037 1.00 91.69 209 ASN A CA 1
ATOM 1703 C C . ASN A 1 209 ? 1.988 39.025 -0.852 1.00 91.69 209 ASN A C 1
ATOM 1705 O O . ASN A 1 209 ? 1.689 40.110 -0.370 1.00 91.69 209 ASN A O 1
ATOM 1709 N N . ARG A 1 210 ? 3.210 38.790 -1.350 1.00 94.56 210 ARG A N 1
ATOM 1710 C CA . ARG A 1 210 ? 4.274 39.810 -1.321 1.00 94.56 210 ARG A CA 1
ATOM 1711 C C . ARG A 1 210 ? 3.899 41.083 -2.080 1.00 94.56 210 ARG A C 1
ATOM 1713 O O . ARG A 1 210 ? 4.267 42.172 -1.651 1.00 94.56 210 ARG A O 1
ATOM 1720 N N . SER A 1 211 ? 3.190 40.961 -3.202 1.00 93.94 211 SER A N 1
ATOM 1721 C CA . SER A 1 211 ? 2.702 42.124 -3.950 1.00 93.94 211 SER A CA 1
ATOM 1722 C C . SER A 1 211 ? 1.640 42.899 -3.170 1.00 93.94 211 SER A C 1
ATOM 1724 O O . SER A 1 211 ? 1.641 44.127 -3.213 1.00 93.94 211 SER A O 1
ATOM 1726 N N . LEU A 1 212 ? 0.732 42.207 -2.479 1.00 92.12 212 LEU A N 1
ATOM 1727 C CA . LEU A 1 212 ? -0.285 42.835 -1.633 1.00 92.12 212 LEU A CA 1
ATOM 1728 C C . LEU A 1 212 ? 0.354 43.549 -0.438 1.00 92.12 212 LEU A C 1
ATOM 1730 O O . LEU A 1 212 ? 0.014 44.698 -0.176 1.00 92.12 212 LEU A O 1
ATOM 1734 N N . ASP A 1 213 ? 1.335 42.924 0.215 1.00 91.56 213 ASP A N 1
ATOM 1735 C CA . ASP A 1 213 ? 2.086 43.537 1.317 1.00 91.56 213 ASP A CA 1
ATOM 1736 C C . ASP A 1 213 ? 2.791 44.826 0.868 1.00 91.56 213 ASP A C 1
ATOM 1738 O O . ASP A 1 213 ? 2.728 45.848 1.546 1.00 91.56 213 ASP A O 1
ATOM 1742 N N . GLN A 1 214 ? 3.402 44.821 -0.323 1.00 91.94 214 GLN A N 1
ATOM 1743 C CA . GLN A 1 214 ? 4.013 46.024 -0.900 1.00 91.94 214 GLN A CA 1
ATOM 1744 C C . GLN A 1 214 ? 2.982 47.123 -1.188 1.00 91.94 214 GLN A C 1
ATOM 1746 O O . GLN A 1 214 ? 3.262 48.299 -0.962 1.00 91.94 214 GLN A O 1
ATOM 1751 N N . GLN A 1 215 ? 1.793 46.766 -1.680 1.00 90.69 215 GLN A N 1
ATOM 1752 C CA . GLN A 1 215 ? 0.719 47.734 -1.924 1.00 90.69 215 GLN A CA 1
ATOM 1753 C C . GLN A 1 215 ? 0.192 48.346 -0.623 1.00 90.69 215 GLN A C 1
ATOM 1755 O O . GLN A 1 215 ? -0.065 49.550 -0.588 1.00 90.69 215 GLN A O 1
ATOM 1760 N N . LEU A 1 216 ? 0.060 47.543 0.435 1.00 89.06 216 LEU A N 1
ATOM 1761 C CA . LEU A 1 216 ? -0.349 48.010 1.759 1.00 89.06 216 LEU A CA 1
ATOM 1762 C C . LEU A 1 216 ? 0.694 48.943 2.377 1.00 89.06 216 LEU A C 1
ATOM 1764 O O . LEU A 1 216 ? 0.321 49.991 2.892 1.00 89.06 216 LEU A O 1
ATOM 1768 N N . GLU A 1 217 ? 1.984 48.622 2.263 1.00 88.88 217 GLU A N 1
ATOM 1769 C CA . GLU A 1 217 ? 3.071 49.483 2.746 1.00 88.88 217 GLU A CA 1
ATOM 1770 C C . GLU A 1 217 ? 3.087 50.833 2.013 1.00 88.88 217 GLU A C 1
ATOM 1772 O O . GLU A 1 217 ? 3.184 51.893 2.631 1.00 88.88 217 GLU A O 1
ATOM 1777 N N . VAL A 1 218 ? 2.923 50.819 0.685 1.00 87.56 218 VAL A N 1
ATOM 1778 C CA . VAL A 1 218 ? 2.831 52.054 -0.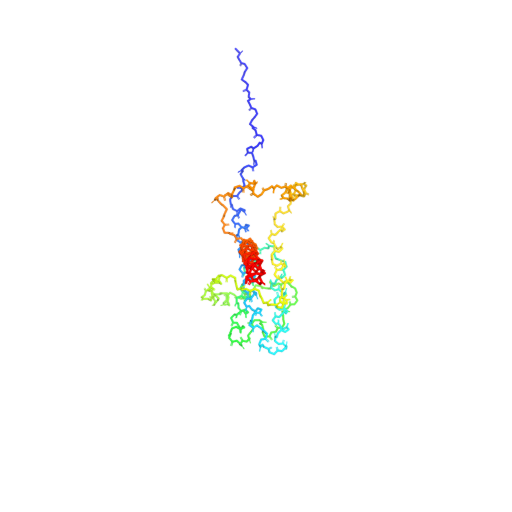108 1.00 87.56 218 VAL A CA 1
ATOM 1779 C C . VAL A 1 218 ? 1.601 52.868 0.289 1.00 87.56 218 VAL A C 1
ATOM 1781 O O . VAL A 1 218 ? 1.723 54.077 0.474 1.00 87.56 218 VAL A O 1
ATOM 1784 N N . GLN A 1 219 ? 0.431 52.236 0.450 1.00 85.06 219 GLN A N 1
ATOM 1785 C CA . GLN A 1 219 ? -0.763 52.936 0.929 1.00 85.06 219 GLN A CA 1
ATOM 1786 C C . GLN A 1 219 ? -0.550 53.538 2.315 1.00 85.06 219 GLN A C 1
ATOM 1788 O O . GLN A 1 219 ? -0.889 54.701 2.514 1.00 85.06 219 GLN A O 1
ATOM 1793 N N . TYR A 1 220 ? 0.038 52.781 3.242 1.00 85.38 220 TYR A N 1
ATOM 1794 C CA . TYR A 1 220 ? 0.344 53.256 4.584 1.00 85.38 220 TYR A CA 1
ATOM 1795 C C . TYR A 1 220 ? 1.208 54.521 4.517 1.00 85.38 220 TYR A C 1
ATOM 1797 O O . TYR A 1 220 ? 0.773 55.571 4.983 1.00 85.38 220 TYR A O 1
ATOM 1805 N N . ILE A 1 221 ? 2.340 54.477 3.806 1.00 83.69 221 ILE A N 1
ATOM 1806 C CA . ILE A 1 221 ? 3.244 55.626 3.626 1.00 83.69 221 ILE A CA 1
ATOM 1807 C C . ILE A 1 221 ? 2.529 56.845 3.019 1.00 83.69 221 ILE A C 1
ATOM 1809 O O . ILE A 1 221 ? 2.795 57.977 3.430 1.00 83.69 221 ILE A O 1
ATOM 1813 N N . VAL A 1 222 ? 1.643 56.642 2.038 1.00 80.06 222 VAL A N 1
ATOM 1814 C CA . VAL A 1 222 ? 0.865 57.730 1.416 1.00 80.06 222 VAL A CA 1
ATOM 1815 C C . VAL A 1 222 ? -0.113 58.341 2.420 1.00 80.06 222 VAL A C 1
ATOM 1817 O O . VAL A 1 222 ? -0.117 59.556 2.592 1.00 80.06 222 VAL A O 1
ATOM 1820 N N . THR A 1 223 ? -0.875 57.516 3.145 1.00 78.44 223 THR A N 1
ATOM 1821 C CA . THR A 1 223 ? -1.837 57.999 4.149 1.00 78.44 223 THR A CA 1
ATOM 1822 C C . THR A 1 223 ? -1.169 58.742 5.306 1.00 78.44 223 THR A C 1
ATOM 1824 O O . THR A 1 223 ? -1.685 59.766 5.740 1.00 78.44 223 THR A O 1
ATOM 1827 N N . THR A 1 224 ? 0.010 58.302 5.763 1.00 75.00 224 THR A N 1
ATOM 1828 C CA . THR A 1 224 ? 0.748 58.999 6.831 1.00 75.00 224 THR A CA 1
ATOM 1829 C C . THR A 1 224 ? 1.284 60.360 6.365 1.00 75.00 224 THR A C 1
ATOM 1831 O O . THR A 1 224 ? 1.273 61.321 7.126 1.00 75.00 224 THR A O 1
ATOM 1834 N N . ARG A 1 225 ? 1.708 60.480 5.096 1.00 65.38 225 ARG A N 1
ATOM 1835 C CA . ARG A 1 225 ? 2.177 61.753 4.510 1.00 65.38 225 ARG A CA 1
ATOM 1836 C C . ARG A 1 225 ? 1.068 62.790 4.307 1.00 65.38 225 ARG A C 1
ATOM 1838 O O . ARG A 1 225 ? 1.334 63.989 4.422 1.00 65.38 225 ARG A O 1
ATOM 1845 N N . ASP A 1 226 ? -0.144 62.345 3.984 1.00 60.12 226 ASP A N 1
ATOM 1846 C CA . ASP A 1 226 ? -1.302 63.229 3.811 1.00 60.12 226 ASP A CA 1
ATOM 1847 C C . ASP A 1 226 ? -1.807 63.794 5.154 1.00 60.12 226 ASP A C 1
ATOM 1849 O O . ASP A 1 226 ? -2.255 64.942 5.199 1.00 60.12 226 ASP A O 1
ATOM 1853 N N . ASP A 1 227 ? -1.686 63.039 6.253 1.00 58.91 227 ASP A N 1
ATOM 1854 C CA . ASP A 1 227 ? -2.008 63.521 7.609 1.00 58.91 227 ASP A CA 1
ATOM 1855 C C . ASP A 1 227 ? -0.998 64.567 8.114 1.00 58.91 227 ASP A C 1
ATOM 1857 O O . ASP A 1 227 ? -1.397 65.595 8.665 1.00 58.91 227 ASP A O 1
ATOM 1861 N N . ASP A 1 228 ? 0.299 64.380 7.848 1.00 58.25 228 ASP A N 1
ATOM 1862 C CA . ASP A 1 228 ? 1.336 65.361 8.211 1.00 58.25 228 ASP A CA 1
ATOM 1863 C C . ASP A 1 228 ? 1.184 66.692 7.449 1.00 58.25 228 ASP A C 1
ATOM 1865 O O . ASP A 1 228 ? 1.545 67.754 7.961 1.00 58.25 228 ASP A O 1
ATOM 1869 N N . SER A 1 229 ? 0.619 66.657 6.238 1.00 56.81 229 SER A N 1
ATOM 1870 C CA . SER A 1 229 ? 0.400 67.847 5.403 1.00 56.81 229 SER A CA 1
ATOM 1871 C C . SER A 1 229 ? -0.834 68.660 5.820 1.00 56.81 229 SER A C 1
ATOM 1873 O O . SER A 1 229 ? -0.858 69.869 5.611 1.00 56.81 229 SER A O 1
ATOM 1875 N N . LYS A 1 230 ? -1.836 68.032 6.452 1.00 55.78 230 LYS A N 1
ATOM 1876 C CA . LYS A 1 230 ? -3.040 68.704 6.986 1.00 55.78 230 LYS A CA 1
ATOM 1877 C C . LYS A 1 230 ? -2.845 69.340 8.365 1.00 55.78 230 LYS A C 1
ATOM 1879 O O . LYS A 1 230 ? -3.716 70.070 8.818 1.00 55.78 230 LYS A O 1
ATOM 1884 N N . SER A 1 231 ? -1.726 69.069 9.036 1.00 54.44 231 SER A N 1
ATOM 1885 C CA . SER A 1 231 ? -1.429 69.575 10.386 1.00 54.44 231 SER A CA 1
ATOM 1886 C C . SER A 1 231 ? -0.841 71.003 10.403 1.00 54.44 231 SER A C 1
ATOM 1888 O O . SER A 1 231 ? -0.634 71.576 11.471 1.00 54.44 231 SER A O 1
ATOM 1890 N N . TRP A 1 232 ? -0.569 71.594 9.231 1.00 57.75 232 TRP A N 1
ATOM 1891 C CA . TRP A 1 232 ? 0.055 72.921 9.088 1.00 57.75 232 TRP A CA 1
ATOM 1892 C C . TRP A 1 232 ? -0.815 73.970 8.364 1.00 57.75 232 TRP A C 1
ATOM 1894 O O . TRP A 1 232 ? -0.299 75.038 8.028 1.00 57.75 232 TRP A O 1
ATOM 1904 N N . GLU A 1 233 ? -2.106 73.696 8.148 1.00 46.25 233 GLU A N 1
ATOM 1905 C CA . GLU A 1 233 ? -3.123 74.687 7.733 1.00 46.25 233 GLU A CA 1
ATOM 1906 C C . GLU A 1 233 ? -4.044 75.053 8.906 1.00 46.25 233 GLU A C 1
ATOM 1908 O O . GLU A 1 233 ? -4.355 76.259 9.047 1.00 46.25 233 GLU A O 1
#

Sequence (233 aa):
MEPVHHQPGTEQDRRRRRNPMTAHHSDESVQLDDELVCILMEIERGYLDFPRPLQIRIEKWVDKISQPIVHLQWKKNANYYAILLLDMVRRGVFRAPFDKTPPFGPLQTLPRHMICALDGMQKQPRQPPPPHPQNAWLKAYERVVRRTRTTTTTEATESKAKMTSLALLLPPSQLPERDPRRPSLSYVEIANERLTRLEADLAAEQATNRSLDQQLEVQYIVTTRDDDSKSWE

Radius of gyration: 28.09 Å; chains: 1; bounding box: 55×96×81 Å

Secondary structure (DSSP, 8-state):
----------GGGGGG---HHHHHHHHHHHHHHHHHHHHHHHHHHHGGGS-HHHHHHHHHHHHHHTS---SHHHHHHHHHHHHHHHHHHHHT---TTTTSPPPSSS-PPPPHHHHHHHTTT----SSPPPPPTT-TTHHHHHHHHHHHHTTTTTS-TTTHHHHHHHHTSS-GGGSPPP-TT--S--HHHHHHHHHHHHHHHHHHHHHHHHHHHHHHHHHHHHHHHHHHHHTT-

Organism: Aphanomyces astaci (NCBI:txid112090)

InterPro domains:
  IPR027831 Domain of unknown function DUF4485 [PF14846] (32-113)
  IPR055310 Centrosomal protein of 112 kDa [PTHR18871] (21-127)

Foldseek 3Di:
DDDDDDDPDDPVVVVPCPPVVVVVLLVLLLVLLLQLLLLVQLLVVQLVPDDPVLSVQLVQLLVQLLAQDQDSVSSVQSSLSSLVSSVCSVVVHDDPPSVDHDDPDHDDGDDPVSVVVCVVVCPRPPDRDPGDPVPPCVVSSVSSNVNSVVVVPDPPPPCVVVVVVVVVPDDPVPDPDDDPPDDDDRPVRVVVVVVVVVVVVVVVVVVVVVVVVVVVVVVVVVVVVVVVVVVPD